Protein AF-A0A4P9WT99-F1 (afdb_monomer)

Nearest PDB structures (foldseek):
  6zee-assembly1_W  TM=6.075E-01  e=4.298E-03  Homo sapiens

InterPro domains:
  IPR004018 RPEL repeat [PS51073] (94-119)
  IPR004018 RPEL repeat [SM00707] (50-75)
  IPR004018 RPEL repeat [SM00707] (94-119)

Solvent-accessible surface area (backbone atoms only — not comparable to full-atom values): 12008 Å² total; per-residue (Å²): 103,80,64,57,47,60,78,62,71,74,78,79,88,84,86,83,88,86,86,83,89,84,86,88,84,92,77,93,73,92,73,77,81,75,75,81,80,71,80,69,70,78,75,54,69,66,59,54,51,52,53,48,55,57,50,63,75,69,56,78,55,73,65,58,38,37,74,71,61,75,40,74,97,56,98,55,58,78,88,50,40,62,59,52,50,52,51,54,49,52,52,51,51,55,52,49,50,55,52,60,74,66,54,79,53,71,69,58,32,41,77,68,65,75,46,84,80,73,96,69,80,88,80,73,90,66,74,50,64,91,78,45,70,86,65,80,61,86,83,76,45,77,90,76,64,44,75,66,55,52,50,52,53,40,53,51,52,42,50,40,64,72,76,68,56,92,62,60,77,90,55,51,86,74,67,84,73,122

Structure (mmCIF, N/CA/C/O backbone):
data_AF-A0A4P9WT99-F1
#
_entry.id   AF-A0A4P9WT99-F1
#
loop_
_atom_site.group_PDB
_atom_site.id
_atom_site.type_symbol
_atom_site.label_atom_id
_atom_site.label_alt_id
_atom_site.label_comp_id
_atom_site.label_asym_id
_atom_site.label_entity_id
_atom_site.label_seq_id
_atom_site.pdbx_PDB_ins_code
_atom_site.Cartn_x
_atom_site.Cartn_y
_atom_site.Cartn_z
_atom_site.occupancy
_atom_site.B_iso_or_equiv
_atom_sit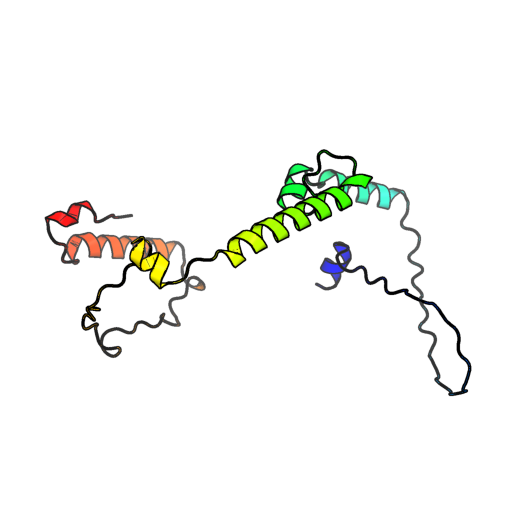e.auth_seq_id
_atom_site.auth_comp_id
_atom_site.auth_asym_id
_atom_site.auth_atom_id
_atom_site.pdbx_PDB_model_num
ATOM 1 N N . SER A 1 1 ? 14.518 -21.824 -12.542 1.00 57.22 1 SER A N 1
ATOM 2 C CA . SER A 1 1 ? 15.813 -22.541 -12.486 1.00 57.22 1 SER A CA 1
ATOM 3 C C . SER A 1 1 ? 16.955 -21.556 -12.248 1.00 57.22 1 SER A C 1
ATOM 5 O O . SER A 1 1 ? 16.832 -20.405 -12.648 1.00 57.22 1 SER A O 1
ATOM 7 N N . ARG A 1 2 ? 18.081 -21.971 -11.639 1.00 44.47 2 ARG A N 1
ATOM 8 C CA . ARG A 1 2 ? 19.324 -21.160 -11.553 1.00 44.47 2 ARG A CA 1
ATOM 9 C C . ARG A 1 2 ? 19.784 -20.674 -12.940 1.00 44.47 2 ARG A C 1
ATOM 11 O O . ARG A 1 2 ? 20.389 -19.613 -13.052 1.00 44.47 2 ARG A O 1
ATOM 18 N N . VAL A 1 3 ? 19.422 -21.428 -13.981 1.00 56.28 3 VAL A N 1
ATOM 19 C CA . VAL A 1 3 ? 19.588 -21.091 -15.401 1.00 56.28 3 VAL A CA 1
ATOM 20 C C . VAL A 1 3 ? 18.765 -19.852 -15.789 1.00 56.28 3 VAL A C 1
ATOM 22 O O . VAL A 1 3 ? 19.314 -18.925 -16.375 1.00 56.28 3 VAL A O 1
ATOM 25 N N . ASP A 1 4 ? 17.497 -19.760 -15.376 1.00 56.78 4 ASP A N 1
ATOM 26 C CA . ASP A 1 4 ? 16.613 -18.627 -15.711 1.00 56.78 4 ASP A CA 1
ATOM 27 C C . ASP A 1 4 ? 17.065 -17.312 -15.070 1.00 56.78 4 ASP A C 1
ATOM 29 O O . ASP A 1 4 ? 16.931 -16.248 -15.664 1.00 56.78 4 ASP A O 1
ATOM 33 N N . LEU A 1 5 ? 17.626 -17.372 -13.860 1.00 61.25 5 LEU A N 1
ATOM 34 C CA . LEU A 1 5 ? 18.145 -16.190 -13.164 1.00 61.25 5 LEU A CA 1
ATOM 35 C C . LEU A 1 5 ? 19.423 -15.648 -13.823 1.00 61.25 5 LEU A C 1
ATOM 37 O O . LEU A 1 5 ? 19.617 -14.433 -13.878 1.00 61.25 5 LEU A O 1
ATOM 41 N N . LYS A 1 6 ? 20.257 -16.537 -14.381 1.00 58.62 6 LYS A N 1
ATOM 42 C CA . LYS A 1 6 ? 21.460 -16.176 -15.148 1.00 58.62 6 LYS A CA 1
ATOM 43 C C . LYS A 1 6 ? 21.113 -15.580 -16.514 1.00 58.62 6 LYS A C 1
ATOM 45 O O . LYS A 1 6 ? 21.701 -14.578 -16.897 1.00 58.62 6 LYS A O 1
ATOM 50 N N . MET A 1 7 ? 20.089 -16.115 -17.183 1.00 52.12 7 MET A N 1
ATOM 51 C CA . MET A 1 7 ? 19.568 -15.592 -18.459 1.00 52.12 7 MET A CA 1
ATOM 52 C C . MET A 1 7 ? 18.928 -14.200 -18.340 1.00 52.12 7 MET A C 1
ATOM 54 O O . MET A 1 7 ? 18.722 -13.526 -19.346 1.00 52.12 7 MET A O 1
ATOM 58 N N . ARG A 1 8 ? 18.605 -13.761 -17.118 1.00 65.56 8 ARG A N 1
ATOM 59 C CA . ARG A 1 8 ? 17.994 -12.454 -16.842 1.00 65.56 8 ARG A CA 1
ATOM 60 C C . ARG A 1 8 ? 18.975 -11.414 -16.287 1.00 65.56 8 ARG A C 1
ATOM 62 O O . ARG A 1 8 ? 18.529 -10.323 -15.954 1.00 65.56 8 ARG A O 1
ATOM 69 N N . ASN A 1 9 ? 20.278 -11.717 -16.190 1.00 55.72 9 ASN A N 1
ATOM 70 C CA . ASN A 1 9 ? 21.307 -10.810 -15.650 1.00 55.72 9 ASN A CA 1
ATOM 71 C C . ASN A 1 9 ? 20.975 -10.230 -14.252 1.00 55.72 9 ASN A C 1
ATOM 73 O O . ASN A 1 9 ? 21.339 -9.101 -13.942 1.00 55.72 9 ASN A O 1
ATOM 77 N N . ILE A 1 10 ? 20.278 -10.986 -13.394 1.00 58.97 10 ILE A N 1
ATOM 78 C CA . ILE A 1 10 ? 19.814 -10.507 -12.071 1.00 58.97 10 ILE A CA 1
ATOM 79 C C . ILE A 1 10 ? 20.891 -10.685 -10.978 1.00 58.97 10 ILE A C 1
ATOM 81 O O . ILE A 1 10 ? 20.745 -10.172 -9.874 1.00 58.97 10 ILE A O 1
ATOM 85 N N . LEU A 1 11 ? 22.002 -11.372 -11.268 1.00 41.41 11 LEU A N 1
ATOM 86 C CA . LEU A 1 11 ? 23.083 -11.593 -10.305 1.00 41.41 11 LEU A CA 1
ATOM 87 C C . LEU A 1 11 ? 24.399 -10.991 -10.815 1.00 41.41 11 LEU A C 1
ATOM 89 O O . LEU A 1 11 ? 25.104 -11.612 -11.611 1.00 41.41 11 LEU A O 1
ATOM 93 N N . ARG A 1 12 ? 24.720 -9.787 -10.338 1.00 48.75 12 ARG A N 1
ATOM 94 C CA . ARG A 1 12 ? 26.040 -9.162 -10.455 1.00 48.75 12 ARG A CA 1
ATOM 95 C C . ARG A 1 12 ? 26.573 -8.973 -9.038 1.00 48.75 12 ARG A C 1
ATOM 97 O O . ARG A 1 12 ? 26.093 -8.105 -8.321 1.00 48.75 12 ARG A O 1
ATOM 104 N N . VAL A 1 13 ? 27.486 -9.845 -8.625 1.00 43.34 13 VAL A N 1
ATOM 105 C CA . VAL A 1 13 ? 28.236 -9.693 -7.373 1.00 43.34 13 VAL A CA 1
ATOM 106 C C . VAL A 1 13 ? 29.623 -9.221 -7.788 1.00 43.34 13 VAL A C 1
ATOM 108 O O . VAL A 1 13 ? 30.458 -10.039 -8.158 1.00 43.34 13 VAL A O 1
AT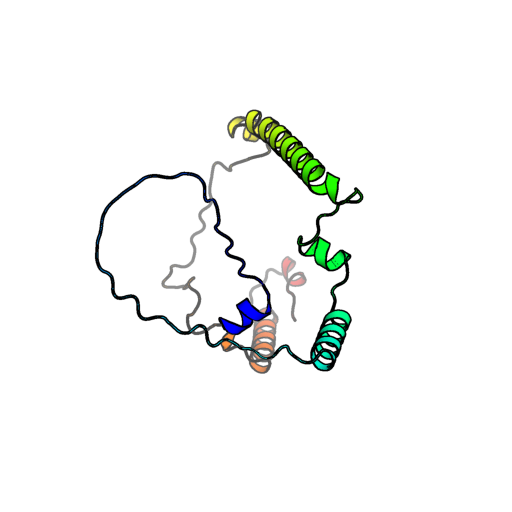OM 111 N N . ASP A 1 14 ? 29.815 -7.905 -7.809 1.00 39.50 14 ASP A N 1
ATOM 112 C CA . ASP A 1 14 ? 31.140 -7.290 -7.844 1.00 39.50 14 ASP A CA 1
ATOM 113 C C . ASP A 1 14 ? 31.450 -6.880 -6.393 1.00 39.50 14 ASP A C 1
ATOM 115 O O . ASP A 1 14 ? 30.889 -5.905 -5.901 1.00 39.50 14 ASP A O 1
ATOM 119 N N . GLU A 1 15 ? 32.298 -7.636 -5.692 1.00 40.44 15 GLU A N 1
ATOM 120 C CA . GLU A 1 15 ? 32.981 -7.159 -4.484 1.00 40.44 15 GLU A CA 1
ATOM 121 C C . GLU A 1 15 ? 34.473 -7.054 -4.794 1.00 40.44 15 GLU A C 1
ATOM 123 O O . GLU A 1 15 ? 35.213 -8.037 -4.779 1.00 40.44 15 GLU A O 1
ATOM 128 N N . THR A 1 16 ? 34.912 -5.836 -5.097 1.00 36.56 16 THR A N 1
ATOM 129 C CA . THR A 1 16 ? 36.319 -5.448 -5.036 1.00 36.56 16 THR A CA 1
ATOM 130 C C . THR A 1 16 ? 36.412 -4.074 -4.389 1.00 36.56 16 THR A C 1
ATOM 132 O O . THR A 1 16 ? 36.378 -3.068 -5.090 1.00 36.56 16 THR A O 1
ATOM 135 N N . ASP A 1 17 ? 36.581 -4.047 -3.070 1.00 32.34 17 ASP A N 1
ATOM 136 C CA . ASP A 1 17 ? 37.382 -3.016 -2.413 1.00 32.34 17 ASP A CA 1
ATOM 137 C C . ASP A 1 17 ? 38.684 -3.685 -1.969 1.00 32.34 17 ASP A C 1
ATOM 139 O O . ASP A 1 17 ? 38.700 -4.580 -1.123 1.00 32.34 17 ASP A O 1
ATOM 143 N N . ARG A 1 18 ? 39.796 -3.289 -2.595 1.00 37.12 18 ARG A N 1
ATOM 144 C CA . ARG A 1 18 ? 41.143 -3.705 -2.203 1.00 37.12 18 ARG A CA 1
ATOM 145 C C . ARG A 1 18 ? 41.985 -2.454 -1.995 1.00 37.12 18 ARG A C 1
ATOM 147 O O . ARG A 1 18 ? 42.416 -1.826 -2.957 1.00 37.12 18 ARG A O 1
ATOM 154 N N . SER A 1 19 ? 42.282 -2.144 -0.738 1.00 33.50 19 SER A N 1
ATOM 155 C CA . SER A 1 19 ? 43.421 -1.304 -0.372 1.00 33.50 19 SER A CA 1
ATOM 156 C C . SER A 1 19 ? 44.091 -1.833 0.896 1.00 33.50 19 SER A C 1
ATOM 158 O O . SER A 1 19 ? 43.436 -1.929 1.929 1.00 33.50 19 SER A O 1
ATOM 160 N N . GLY A 1 20 ? 45.402 -2.096 0.815 1.00 33.19 20 GLY A N 1
ATOM 161 C CA . GLY A 1 20 ? 46.316 -1.953 1.958 1.00 33.19 20 GLY A CA 1
ATOM 162 C C . GLY A 1 20 ? 46.950 -3.219 2.551 1.00 33.19 20 GLY A C 1
ATOM 163 O O . GLY A 1 20 ? 46.440 -3.767 3.513 1.00 33.19 20 GLY A O 1
ATOM 164 N N . SER A 1 21 ? 48.095 -3.612 1.980 1.00 35.56 21 SER A N 1
ATOM 165 C CA . SER A 1 21 ? 49.327 -4.175 2.588 1.00 35.56 21 SER A CA 1
ATOM 166 C C . SER A 1 21 ? 49.354 -4.710 4.038 1.00 35.56 21 SER A C 1
ATOM 168 O O . SER A 1 21 ? 49.047 -3.975 4.973 1.00 35.56 21 SER A O 1
ATOM 170 N N . GLY A 1 22 ? 49.985 -5.881 4.236 1.00 32.81 22 GLY A N 1
ATOM 171 C CA . GLY A 1 22 ? 50.558 -6.262 5.539 1.00 32.81 22 GLY A CA 1
ATOM 172 C C . GLY A 1 22 ? 50.962 -7.736 5.690 1.00 32.81 22 GLY A C 1
ATOM 173 O O . GLY A 1 22 ? 50.179 -8.530 6.179 1.00 32.81 22 GLY A O 1
ATOM 174 N N . THR A 1 23 ? 52.180 -8.066 5.249 1.00 36.16 23 THR A N 1
ATOM 175 C CA . THR A 1 23 ? 53.113 -9.115 5.734 1.00 36.16 23 THR A CA 1
ATOM 176 C C . THR A 1 23 ? 52.601 -10.383 6.456 1.00 36.16 23 THR A C 1
ATOM 178 O O . THR A 1 23 ? 52.127 -10.308 7.585 1.00 36.16 23 THR A O 1
ATOM 181 N N . GLY A 1 24 ? 52.997 -11.548 5.923 1.00 37.28 24 GLY A N 1
ATOM 182 C CA . GLY A 1 24 ? 53.563 -12.640 6.729 1.00 37.28 24 GLY A CA 1
ATOM 183 C C . GLY A 1 24 ? 52.783 -13.959 6.803 1.00 37.28 24 GLY A C 1
ATOM 184 O O . GLY A 1 24 ? 51.584 -13.973 7.044 1.00 37.28 24 GLY A O 1
ATOM 185 N N . SER A 1 25 ? 53.562 -15.046 6.741 1.00 33.94 25 SER A N 1
ATOM 186 C CA . SER A 1 25 ? 53.299 -16.407 7.238 1.00 33.94 25 SER A CA 1
ATOM 187 C C . SER A 1 25 ? 52.955 -17.475 6.191 1.00 33.94 25 SER A C 1
ATOM 189 O O . SER A 1 25 ? 51.959 -17.413 5.478 1.00 33.94 25 SER A O 1
ATOM 191 N N . GLU A 1 26 ? 53.869 -18.443 6.128 1.00 44.03 26 GLU A N 1
ATOM 192 C CA . GLU A 1 26 ? 53.868 -19.669 5.341 1.00 44.03 26 GLU A CA 1
ATOM 193 C C . GLU A 1 26 ? 52.839 -20.661 5.903 1.00 44.03 26 GLU A C 1
ATOM 195 O O . GLU A 1 26 ? 52.793 -20.905 7.108 1.00 44.03 26 GLU A O 1
ATOM 200 N N . GLY A 1 27 ? 52.042 -21.257 5.022 1.00 36.38 27 GLY A N 1
ATOM 201 C CA . GLY A 1 27 ? 51.139 -22.360 5.330 1.00 36.38 27 GLY A CA 1
ATOM 202 C C . GLY A 1 27 ? 50.749 -23.030 4.022 1.00 36.38 27 GLY A C 1
ATOM 203 O O . GLY A 1 27 ? 50.332 -22.351 3.083 1.00 36.38 27 GLY A O 1
ATOM 204 N N . ASP A 1 28 ? 50.983 -24.334 3.934 1.00 44.22 28 ASP A N 1
ATOM 205 C CA . ASP A 1 28 ? 50.644 -25.138 2.775 1.00 44.22 28 ASP A CA 1
ATOM 206 C C . ASP A 1 28 ? 49.120 -25.217 2.604 1.00 44.22 28 ASP A C 1
ATOM 208 O O . ASP A 1 28 ? 48.385 -25.402 3.569 1.00 44.22 28 ASP A O 1
ATOM 212 N N . ASP A 1 29 ? 48.640 -25.056 1.373 1.00 32.22 29 ASP A N 1
ATOM 213 C CA . ASP A 1 29 ? 47.314 -25.526 0.987 1.00 32.22 29 ASP A CA 1
ATOM 214 C C . ASP A 1 29 ? 47.379 -25.941 -0.482 1.00 32.22 29 ASP A C 1
ATOM 216 O O . ASP A 1 29 ? 47.590 -25.134 -1.393 1.00 32.22 29 ASP A O 1
ATOM 220 N N . SER A 1 30 ? 47.287 -27.250 -0.699 1.00 48.19 30 SER A N 1
ATOM 221 C CA . SER A 1 30 ? 47.248 -27.863 -2.021 1.00 48.19 30 SER A CA 1
ATOM 222 C C . SER A 1 30 ? 45.932 -27.508 -2.715 1.00 48.19 30 SER A C 1
ATOM 224 O O . SER A 1 30 ? 44.976 -28.281 -2.697 1.00 48.19 30 SER A O 1
ATOM 226 N N . LEU A 1 31 ? 45.883 -26.345 -3.366 1.00 35.72 31 LEU A N 1
ATOM 227 C CA . LEU A 1 31 ? 44.785 -25.975 -4.250 1.00 35.72 31 LEU A CA 1
ATOM 228 C C . LEU A 1 31 ? 45.002 -26.605 -5.624 1.00 35.72 31 LEU A C 1
ATOM 230 O O . LEU A 1 31 ? 45.776 -26.131 -6.454 1.00 35.72 31 LEU A O 1
ATOM 234 N N . SER A 1 32 ? 44.276 -27.696 -5.856 1.00 42.06 32 SER A N 1
ATOM 235 C CA . SER A 1 32 ? 44.013 -28.230 -7.184 1.00 42.06 32 SER A CA 1
ATOM 236 C C . SER A 1 32 ? 43.504 -27.107 -8.093 1.00 42.06 32 SER A C 1
ATOM 238 O O . SER A 1 32 ? 42.382 -26.626 -7.919 1.00 42.06 32 SER A O 1
ATOM 240 N N . GLU A 1 33 ? 44.339 -26.708 -9.051 1.00 37.09 33 GLU A N 1
ATOM 241 C CA . GLU A 1 33 ? 43.996 -25.913 -10.229 1.00 37.09 33 GLU A CA 1
ATOM 242 C C . GLU A 1 33 ? 42.725 -26.484 -10.878 1.00 37.09 33 GLU A C 1
ATOM 244 O O . GLU A 1 33 ? 42.757 -27.440 -11.656 1.00 37.09 33 GLU A O 1
ATOM 249 N N . LEU A 1 34 ? 41.569 -25.910 -10.537 1.00 34.34 34 LEU A N 1
ATOM 250 C CA . LEU A 1 34 ? 40.338 -26.125 -11.279 1.00 34.34 34 LEU A CA 1
ATOM 251 C C . LEU A 1 34 ? 40.481 -25.345 -12.576 1.00 34.34 34 LEU A C 1
ATOM 253 O O . LEU A 1 34 ? 40.127 -24.170 -12.666 1.00 34.34 34 LEU A O 1
ATOM 257 N N . SER A 1 35 ? 41.038 -26.041 -13.562 1.00 38.22 35 SER A N 1
ATOM 258 C CA . SER A 1 35 ? 41.101 -25.658 -14.961 1.00 38.22 35 SER A CA 1
ATOM 259 C C . SER A 1 35 ? 39.812 -24.947 -15.372 1.00 38.22 35 SER A C 1
ATOM 261 O O . SER A 1 35 ? 38.769 -25.577 -15.584 1.00 38.22 35 SER A O 1
ATOM 263 N N . VAL A 1 36 ? 39.874 -23.623 -15.511 1.00 40.81 36 VAL A N 1
ATOM 264 C CA . VAL A 1 36 ? 38.807 -22.839 -16.133 1.00 40.81 36 VAL A CA 1
ATOM 265 C C . VAL A 1 36 ? 38.918 -23.052 -17.640 1.00 40.81 36 VAL A C 1
ATOM 267 O O . VAL A 1 36 ? 39.254 -22.159 -18.412 1.00 40.81 36 VAL A O 1
ATOM 270 N N . SER A 1 37 ? 38.633 -24.275 -18.079 1.00 39.16 37 SER A N 1
ATOM 271 C CA . SER A 1 37 ? 38.426 -24.618 -19.482 1.00 39.16 37 SER A CA 1
ATOM 272 C C . SER A 1 37 ? 37.036 -24.147 -19.900 1.00 39.16 37 SER A C 1
ATOM 274 O O . SER A 1 37 ? 36.168 -24.927 -20.272 1.00 39.16 37 SER A O 1
ATOM 276 N N . ALA A 1 38 ? 36.818 -22.838 -19.828 1.00 45.94 38 ALA A N 1
ATOM 277 C CA . ALA A 1 38 ? 35.709 -22.169 -20.484 1.00 45.94 38 ALA A CA 1
ATOM 278 C C . ALA A 1 38 ? 36.256 -21.374 -21.672 1.00 45.94 38 ALA A C 1
ATOM 280 O O . ALA A 1 38 ? 35.986 -20.186 -21.832 1.00 45.94 38 ALA A O 1
ATOM 281 N N . ALA A 1 39 ? 36.993 -22.062 -22.548 1.00 44.12 39 ALA A N 1
ATOM 282 C CA . ALA A 1 39 ? 37.081 -21.676 -23.947 1.00 44.12 39 ALA A CA 1
ATOM 283 C C . ALA A 1 39 ? 35.690 -21.876 -24.576 1.00 44.12 39 ALA A C 1
ATOM 285 O O . ALA A 1 39 ? 35.455 -22.801 -25.348 1.00 44.12 39 ALA A O 1
ATOM 286 N N . THR A 1 40 ? 34.727 -21.029 -24.204 1.00 56.59 40 THR A N 1
ATOM 287 C CA . THR A 1 40 ? 33.549 -20.839 -25.045 1.00 56.59 40 THR A CA 1
ATOM 288 C C . THR A 1 40 ? 34.080 -20.122 -26.270 1.00 56.59 40 THR A C 1
ATOM 290 O O . THR A 1 40 ? 34.444 -18.948 -26.185 1.00 56.59 40 THR A O 1
ATOM 293 N N . ALA A 1 41 ? 34.215 -20.858 -27.375 1.00 60.25 41 ALA A N 1
ATOM 294 C CA . ALA A 1 41 ? 34.562 -20.281 -28.662 1.00 60.25 41 ALA A CA 1
ATOM 295 C C . ALA A 1 41 ? 33.726 -19.005 -28.870 1.00 60.25 41 ALA A C 1
ATOM 297 O O . ALA A 1 41 ? 32.533 -19.011 -28.539 1.00 60.25 41 ALA A O 1
ATOM 298 N N . PRO A 1 42 ? 34.323 -17.898 -29.342 1.00 69.44 42 PRO A N 1
ATOM 299 C CA . PRO A 1 42 ? 33.580 -16.673 -29.573 1.00 69.44 42 PRO A CA 1
ATOM 300 C C . PRO A 1 42 ? 32.413 -17.001 -30.501 1.00 69.44 42 PRO A C 1
ATOM 302 O O . PRO A 1 42 ? 32.621 -17.390 -31.648 1.00 69.44 42 PRO A O 1
ATOM 305 N N . VAL A 1 43 ? 31.194 -16.902 -29.963 1.00 70.06 43 VAL A N 1
ATOM 306 C CA . VAL A 1 43 ? 29.954 -17.151 -30.704 1.00 70.06 43 VAL A CA 1
ATOM 307 C C . VAL A 1 43 ? 30.041 -16.346 -32.000 1.00 70.06 43 VAL A C 1
ATOM 309 O O . VAL A 1 43 ? 30.345 -15.145 -31.919 1.00 70.06 43 VAL A O 1
ATOM 312 N N . PRO A 1 44 ? 29.863 -16.973 -33.175 1.00 86.31 44 PRO A N 1
ATOM 313 C CA . PRO A 1 44 ? 30.093 -16.290 -34.433 1.00 86.31 44 PRO A CA 1
ATOM 314 C C . PRO A 1 44 ? 29.198 -15.055 -34.508 1.00 86.31 44 PRO A C 1
ATOM 316 O O . PRO A 1 44 ? 28.082 -15.010 -33.982 1.00 86.31 44 PRO A O 1
ATOM 319 N N . ILE A 1 45 ? 29.734 -14.002 -35.125 1.00 87.44 45 ILE A N 1
ATOM 320 C CA . ILE A 1 45 ? 29.107 -12.675 -35.147 1.00 87.44 45 ILE A CA 1
ATOM 321 C C . ILE A 1 45 ? 27.670 -12.758 -35.692 1.00 87.44 45 ILE A C 1
ATOM 323 O O . ILE A 1 45 ? 26.804 -12.022 -35.224 1.00 87.44 45 ILE A O 1
ATOM 327 N N . THR A 1 46 ? 27.405 -13.686 -36.612 1.00 87.31 46 THR A N 1
ATOM 328 C CA . THR A 1 46 ? 26.084 -13.993 -37.180 1.00 87.31 46 THR A CA 1
ATOM 329 C C . THR A 1 46 ? 25.059 -14.382 -36.118 1.00 87.31 46 THR A C 1
ATOM 331 O O . THR A 1 46 ? 23.993 -13.777 -36.032 1.00 87.31 46 THR A O 1
ATOM 334 N N . ASP A 1 47 ? 25.405 -15.309 -35.234 1.00 87.31 47 ASP A N 1
ATOM 335 C CA . ASP A 1 47 ? 24.489 -15.839 -34.223 1.00 87.31 47 ASP A CA 1
ATOM 336 C C . ASP A 1 47 ? 24.206 -14.772 -33.160 1.00 87.31 47 ASP A C 1
ATOM 338 O O . ASP A 1 47 ? 23.079 -14.606 -32.684 1.00 87.31 47 ASP A O 1
ATOM 342 N N . ARG A 1 48 ? 25.222 -13.959 -32.839 1.00 89.25 48 ARG A N 1
ATOM 343 C CA . ARG A 1 48 ? 25.063 -12.791 -31.965 1.00 89.25 48 ARG A CA 1
ATOM 344 C C . ARG A 1 48 ? 24.150 -11.733 -32.600 1.00 89.25 48 ARG A C 1
ATOM 346 O O . ARG A 1 48 ? 23.357 -11.116 -31.886 1.00 89.25 48 ARG A O 1
ATOM 353 N N . GLN A 1 49 ? 24.224 -11.531 -33.918 1.00 92.50 49 GLN A N 1
ATOM 354 C CA . GLN A 1 49 ? 23.321 -10.630 -34.644 1.00 92.50 49 GLN A CA 1
ATOM 355 C C . GLN A 1 49 ? 21.874 -11.135 -34.617 1.00 92.50 49 GLN A C 1
ATOM 357 O O . GLN A 1 49 ? 20.957 -10.341 -34.398 1.00 92.50 49 GLN A O 1
ATOM 362 N N . GLU A 1 50 ? 21.647 -12.433 -34.813 1.00 91.62 50 GLU A N 1
ATOM 363 C CA . GLU A 1 50 ? 20.308 -13.029 -34.757 1.00 91.62 50 GLU A CA 1
ATOM 364 C C . GLU A 1 50 ? 19.698 -12.955 -33.354 1.00 91.62 50 GLU A C 1
ATOM 366 O O . GLU A 1 50 ? 18.552 -12.516 -33.200 1.00 91.62 50 GLU A O 1
ATOM 371 N N . ALA A 1 51 ? 20.480 -13.270 -32.318 1.00 91.69 51 ALA A N 1
ATOM 372 C CA . ALA A 1 51 ? 20.056 -13.140 -30.927 1.00 91.69 51 ALA A CA 1
ATOM 373 C C . ALA A 1 51 ? 19.679 -11.689 -30.574 1.00 91.69 51 ALA A C 1
ATOM 375 O O . ALA A 1 51 ? 18.620 -11.443 -29.987 1.00 91.69 51 ALA A O 1
ATOM 376 N N . LEU A 1 52 ? 20.494 -10.709 -30.987 1.00 92.38 52 LEU A N 1
ATOM 377 C CA . LEU A 1 52 ? 20.213 -9.290 -30.759 1.00 92.38 52 LEU A CA 1
ATOM 378 C C . LEU A 1 52 ? 18.925 -8.844 -31.464 1.00 92.38 52 LEU A C 1
ATOM 380 O O . LEU A 1 52 ? 18.096 -8.172 -30.851 1.00 92.38 52 LEU A O 1
ATOM 384 N N . LYS A 1 53 ? 18.713 -9.257 -32.721 1.00 94.75 53 LYS A N 1
ATOM 385 C CA . LYS A 1 53 ? 17.465 -8.986 -33.457 1.00 94.75 53 LYS A CA 1
ATOM 386 C C . LYS A 1 53 ? 16.246 -9.541 -32.713 1.00 94.75 53 LYS A C 1
ATOM 388 O O . LYS A 1 53 ? 15.214 -8.876 -32.665 1.00 94.75 53 LYS A O 1
ATOM 393 N N . GLY A 1 54 ? 16.356 -10.729 -32.116 1.00 95.62 54 GLY A N 1
ATOM 394 C CA . GLY A 1 54 ? 15.295 -11.326 -31.301 1.00 95.62 54 GLY A CA 1
ATOM 395 C C . GLY A 1 54 ? 14.963 -10.516 -30.043 1.00 95.62 54 GLY A C 1
ATOM 396 O O . GLY A 1 54 ? 13.788 -10.309 -29.740 1.00 95.62 54 GLY A O 1
ATOM 397 N N . ILE A 1 55 ? 15.985 -10.021 -29.338 1.00 94.88 55 ILE A N 1
ATOM 398 C CA . ILE A 1 55 ? 15.824 -9.215 -28.116 1.00 94.88 55 ILE A CA 1
ATOM 399 C C . ILE A 1 55 ? 15.239 -7.837 -28.441 1.00 94.88 55 ILE A C 1
ATOM 401 O O . ILE A 1 55 ? 14.323 -7.386 -27.759 1.00 94.88 55 ILE A O 1
ATOM 405 N N . LEU A 1 56 ? 15.712 -7.190 -29.510 1.00 94.44 56 LEU A N 1
ATOM 406 C CA . LEU A 1 56 ? 15.220 -5.874 -29.926 1.00 94.44 56 LEU A CA 1
ATOM 407 C C . LEU A 1 56 ? 13.741 -5.902 -30.334 1.00 94.44 56 LEU A C 1
ATOM 409 O O . LEU A 1 56 ? 13.025 -4.952 -30.040 1.00 94.44 56 LEU A O 1
ATOM 413 N N . LYS A 1 57 ? 13.261 -6.999 -30.939 1.00 95.06 57 LYS A N 1
ATOM 414 C CA . LYS A 1 57 ? 11.832 -7.186 -31.257 1.00 95.06 57 LYS A CA 1
ATOM 415 C C . LYS A 1 57 ? 10.938 -7.273 -30.019 1.00 95.06 57 LYS A C 1
ATOM 417 O O . LYS A 1 57 ? 9.767 -6.932 -30.101 1.00 95.06 57 LYS A O 1
ATOM 422 N N . LYS A 1 58 ? 11.467 -7.769 -28.897 1.00 94.69 58 LYS A N 1
ATOM 423 C CA . LYS A 1 58 ? 10.741 -7.932 -27.625 1.00 94.69 58 LYS A CA 1
ATOM 424 C C . LYS A 1 58 ? 11.055 -6.812 -26.630 1.00 94.69 58 LYS A C 1
ATOM 426 O O . LYS A 1 58 ? 10.848 -6.988 -25.431 1.00 94.69 58 LYS A O 1
ATOM 431 N N . ARG A 1 59 ? 11.633 -5.702 -27.097 1.00 95.31 59 ARG A N 1
ATOM 432 C CA . ARG A 1 59 ? 12.048 -4.594 -26.241 1.00 95.31 59 ARG A CA 1
ATOM 433 C C . ARG A 1 59 ? 10.805 -3.888 -25.675 1.00 95.31 59 ARG A C 1
ATOM 435 O O . ARG A 1 59 ? 9.996 -3.429 -26.473 1.00 95.31 59 ARG A O 1
ATOM 442 N N . PRO A 1 60 ? 10.670 -3.775 -24.343 1.00 95.75 60 PRO A N 1
ATOM 443 C CA . PRO A 1 60 ? 9.589 -3.017 -23.719 1.00 95.75 60 PRO A CA 1
ATOM 444 C C . PRO A 1 60 ? 9.660 -1.529 -24.055 1.00 95.75 60 PRO A C 1
ATOM 446 O O . PRO A 1 60 ? 10.754 -0.973 -24.232 1.00 95.75 60 PRO A O 1
ATOM 449 N N . GLU A 1 61 ? 8.500 -0.879 -24.061 1.00 95.06 61 GLU A N 1
ATOM 450 C CA . GLU A 1 61 ? 8.409 0.566 -24.238 1.00 95.06 61 GLU A CA 1
ATOM 451 C C . GLU A 1 61 ? 8.954 1.317 -23.018 1.00 95.06 61 GLU A C 1
ATOM 453 O O . GLU A 1 61 ? 8.958 0.831 -21.882 1.00 95.06 61 GLU A O 1
ATOM 458 N N . ARG A 1 62 ? 9.407 2.559 -23.229 1.00 92.38 62 ARG A N 1
ATOM 459 C CA . ARG A 1 62 ? 9.962 3.382 -22.138 1.00 92.38 62 ARG A CA 1
ATOM 460 C C . ARG A 1 62 ? 8.954 3.579 -21.000 1.00 92.38 62 ARG A C 1
ATOM 462 O O . ARG A 1 62 ? 9.356 3.589 -19.838 1.00 92.38 62 ARG A O 1
ATOM 469 N N . GLN A 1 63 ? 7.676 3.761 -21.329 1.00 93.00 63 GLN A N 1
ATOM 470 C CA . GLN A 1 63 ? 6.609 3.963 -20.344 1.00 93.00 63 GLN A CA 1
ATOM 471 C C . GLN A 1 63 ? 6.429 2.738 -19.441 1.00 93.00 63 GLN A C 1
ATOM 473 O O . GLN A 1 63 ? 6.398 2.898 -18.224 1.00 93.00 63 GLN A O 1
ATOM 478 N N . GLU A 1 64 ? 6.444 1.527 -20.000 1.00 95.25 64 GLU A N 1
ATOM 479 C CA . GLU A 1 64 ? 6.349 0.283 -19.223 1.00 95.25 64 GLU A CA 1
ATOM 480 C C . GLU A 1 64 ? 7.510 0.154 -18.229 1.00 95.25 64 GLU A C 1
ATOM 482 O O . GLU A 1 64 ? 7.318 -0.151 -17.054 1.00 95.25 64 GLU A O 1
ATOM 487 N N . LEU A 1 65 ? 8.737 0.460 -18.663 1.00 94.56 65 LEU A N 1
ATOM 488 C CA . LEU A 1 65 ? 9.909 0.433 -17.781 1.00 94.56 65 LEU A CA 1
ATOM 489 C C . LEU A 1 65 ? 9.817 1.461 -16.645 1.00 94.56 65 LEU A C 1
ATOM 491 O O . LEU A 1 65 ? 10.347 1.234 -15.556 1.00 94.56 65 LEU A O 1
ATOM 495 N N . VAL A 1 66 ? 9.163 2.595 -16.896 1.00 93.00 66 VAL A N 1
ATOM 496 C CA . VAL A 1 66 ? 8.887 3.623 -15.889 1.00 93.00 66 VAL A CA 1
ATOM 497 C C . VAL A 1 66 ? 7.823 3.157 -14.893 1.00 93.00 66 VAL A C 1
ATOM 499 O O . VAL A 1 66 ? 7.982 3.364 -13.691 1.00 93.00 66 VAL A O 1
ATOM 502 N N . GLU A 1 67 ? 6.750 2.524 -15.364 1.00 94.69 67 GLU A N 1
ATOM 503 C CA . GLU A 1 67 ? 5.682 1.970 -14.518 1.00 94.69 67 GLU A CA 1
ATOM 504 C C . GLU A 1 67 ? 6.196 0.850 -13.614 1.00 94.69 67 GLU A C 1
ATOM 506 O O . GLU A 1 67 ? 5.906 0.819 -12.417 1.00 94.69 67 GLU A O 1
ATOM 511 N N . LEU A 1 68 ? 7.067 -0.001 -14.155 1.00 96.19 68 LEU A N 1
ATOM 512 C CA . LEU A 1 68 ? 7.783 -1.029 -13.403 1.00 96.19 68 LEU A CA 1
ATOM 513 C C . LEU A 1 68 ? 8.900 -0.459 -12.508 1.00 96.19 68 LEU A C 1
ATOM 515 O O . LEU A 1 68 ? 9.619 -1.222 -11.867 1.00 96.19 68 LEU A O 1
ATOM 519 N N . ASN A 1 69 ? 9.057 0.869 -12.438 1.00 92.25 69 ASN A N 1
ATOM 520 C CA . ASN A 1 69 ? 10.055 1.581 -11.631 1.00 92.25 69 ASN A CA 1
ATOM 521 C C . ASN A 1 69 ? 11.528 1.250 -11.946 1.00 92.25 69 ASN A C 1
ATOM 523 O O . ASN A 1 69 ? 12.421 1.607 -11.162 1.00 92.25 69 ASN A O 1
ATOM 527 N N . ILE A 1 70 ? 11.788 0.626 -13.099 1.00 92.94 70 ILE A N 1
ATOM 528 C CA . ILE A 1 70 ? 13.130 0.334 -13.614 1.00 92.94 70 ILE A CA 1
ATOM 529 C C . ILE A 1 70 ? 13.783 1.639 -14.077 1.00 92.94 70 ILE A C 1
ATOM 531 O O . ILE A 1 70 ? 14.892 1.963 -13.658 1.00 92.94 70 ILE A O 1
ATOM 535 N N . LEU A 1 71 ? 13.071 2.423 -14.892 1.00 90.38 71 LEU A N 1
ATOM 536 C CA . LEU A 1 71 ? 13.473 3.781 -15.254 1.00 90.38 71 LEU A CA 1
ATOM 537 C C . LEU A 1 71 ? 12.797 4.791 -14.327 1.00 90.38 71 LEU A C 1
ATOM 539 O O . LEU A 1 71 ? 11.612 4.682 -14.017 1.00 90.38 71 LEU A O 1
ATOM 543 N N . LYS A 1 72 ? 13.538 5.808 -13.884 1.00 86.38 72 LYS A N 1
ATOM 544 C CA . LYS A 1 72 ? 12.951 6.908 -13.110 1.00 86.38 72 LYS A CA 1
ATOM 545 C C . LYS A 1 72 ? 12.259 7.892 -14.052 1.00 86.38 72 LYS A C 1
ATOM 547 O O . LYS A 1 72 ? 12.726 8.123 -15.167 1.00 86.38 72 LYS A O 1
ATOM 552 N N . ARG A 1 73 ? 11.149 8.486 -13.595 1.00 79.31 73 ARG A N 1
ATOM 553 C CA . ARG A 1 73 ? 10.483 9.615 -14.270 1.00 79.31 73 ARG A CA 1
ATOM 554 C C . ARG A 1 73 ? 11.352 10.865 -14.132 1.00 79.31 73 ARG A C 1
ATOM 556 O O . ARG A 1 73 ? 11.051 11.741 -13.331 1.00 79.31 73 ARG A O 1
ATOM 563 N N . ALA A 1 74 ? 12.461 10.895 -14.856 1.00 74.12 74 ALA A N 1
ATOM 564 C CA . ALA A 1 74 ? 13.287 12.074 -15.019 1.00 74.12 74 ALA A CA 1
ATOM 565 C C . ALA A 1 74 ? 13.066 12.601 -16.440 1.00 74.12 74 ALA A C 1
ATOM 567 O O . ALA A 1 74 ? 13.278 11.884 -17.420 1.00 74.12 74 ALA A O 1
ATOM 568 N N . ASP A 1 75 ? 12.601 13.844 -16.517 1.00 79.12 75 ASP A N 1
ATOM 569 C CA . ASP A 1 75 ? 12.627 14.671 -17.733 1.00 79.12 75 ASP A CA 1
ATOM 570 C C . ASP A 1 75 ? 13.961 15.436 -17.855 1.00 79.12 75 ASP A C 1
ATOM 572 O O . ASP A 1 75 ? 14.165 16.279 -18.718 1.00 79.12 75 ASP A O 1
ATOM 576 N N . VAL A 1 76 ? 14.878 15.158 -16.928 1.00 82.50 76 VAL A N 1
ATOM 577 C CA . VAL A 1 76 ? 16.167 15.825 -16.772 1.00 82.50 76 VAL A CA 1
ATOM 578 C C . VAL A 1 76 ? 17.266 14.910 -17.301 1.00 82.50 76 VAL A C 1
ATOM 580 O O . VAL A 1 76 ? 17.092 13.689 -17.365 1.00 82.50 76 VAL A O 1
ATOM 583 N N . ASP A 1 77 ? 18.402 15.505 -17.653 1.00 86.94 77 ASP A N 1
ATOM 584 C CA . ASP A 1 77 ? 19.595 14.796 -18.106 1.00 86.94 77 ASP A CA 1
ATOM 585 C C . ASP A 1 77 ? 19.949 13.610 -17.176 1.00 86.94 77 ASP A C 1
ATOM 587 O O . ASP A 1 77 ? 19.900 13.756 -15.945 1.00 86.94 77 ASP A O 1
ATOM 591 N N . PRO A 1 78 ? 20.309 12.431 -17.724 1.00 87.44 78 PRO A N 1
ATOM 592 C CA . PRO A 1 78 ? 20.635 11.245 -16.932 1.00 87.44 78 PRO A CA 1
ATOM 593 C C . PRO A 1 78 ? 21.750 11.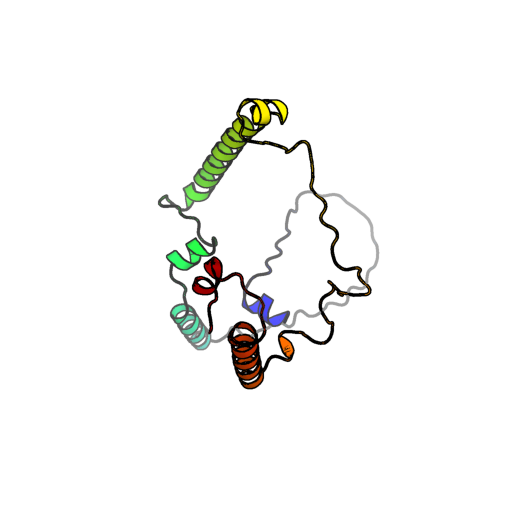475 -15.903 1.00 87.44 78 PRO A C 1
ATOM 595 O O . PRO A 1 78 ? 21.735 10.826 -14.857 1.00 87.44 78 PRO A O 1
ATOM 598 N N . SER A 1 79 ? 22.675 12.408 -16.148 1.00 89.62 79 SER A N 1
ATOM 599 C CA . SER A 1 79 ? 23.725 12.775 -15.188 1.00 89.62 79 SER A CA 1
ATOM 600 C C . SER A 1 79 ? 23.176 13.426 -13.910 1.00 89.62 79 SER A C 1
ATOM 602 O O . SER A 1 79 ? 23.728 13.227 -12.829 1.00 89.62 79 SER A O 1
ATOM 604 N N . LEU A 1 80 ? 22.058 14.153 -14.005 1.00 89.75 80 LEU A N 1
ATOM 605 C CA . LEU A 1 80 ? 21.427 14.863 -12.886 1.00 89.75 80 LEU A CA 1
ATOM 606 C C . LEU A 1 80 ? 20.315 14.058 -12.204 1.00 89.75 80 LEU A C 1
ATOM 608 O O . LEU A 1 80 ? 19.877 14.421 -11.109 1.00 89.75 80 LEU A O 1
ATOM 612 N N . ALA A 1 81 ? 19.859 12.962 -12.815 1.00 89.25 81 ALA A N 1
ATOM 613 C CA . ALA A 1 81 ? 18.743 12.160 -12.316 1.00 89.25 81 ALA A CA 1
ATOM 614 C C . ALA A 1 81 ? 18.966 11.647 -10.880 1.00 89.25 81 ALA A C 1
ATOM 616 O O . ALA A 1 81 ? 18.042 11.671 -10.061 1.00 89.25 81 ALA A O 1
ATOM 617 N N . ALA A 1 82 ? 20.195 11.235 -10.547 1.00 90.12 82 ALA A N 1
ATOM 618 C CA . ALA A 1 82 ? 20.545 10.782 -9.200 1.00 90.12 82 ALA A CA 1
ATOM 619 C C . ALA A 1 82 ? 20.409 11.913 -8.165 1.00 90.12 82 ALA A C 1
ATOM 621 O O . ALA A 1 82 ? 19.773 11.735 -7.124 1.00 90.12 82 ALA A O 1
ATOM 622 N N . THR A 1 83 ? 20.936 13.098 -8.481 1.00 92.44 83 THR A N 1
ATOM 623 C CA . THR A 1 83 ? 20.866 14.286 -7.621 1.00 92.44 83 THR A CA 1
ATOM 624 C C . THR A 1 83 ? 19.423 14.749 -7.427 1.00 92.44 83 THR A C 1
ATOM 626 O O . THR A 1 83 ? 19.002 15.013 -6.301 1.00 92.44 83 THR A O 1
ATOM 629 N N . GLN A 1 84 ? 18.625 14.773 -8.501 1.00 92.12 84 GLN A N 1
ATOM 630 C CA . GLN A 1 84 ? 17.198 15.097 -8.435 1.00 92.12 84 GLN A CA 1
ATOM 631 C C . GLN A 1 84 ? 16.442 14.117 -7.525 1.00 92.12 84 GLN A C 1
ATOM 633 O O . GLN A 1 84 ? 15.617 14.535 -6.709 1.00 92.12 84 GLN A O 1
ATOM 638 N N . GLN A 1 85 ? 16.718 12.814 -7.638 1.00 91.69 85 GLN A N 1
ATOM 639 C CA . GLN A 1 85 ? 16.081 11.800 -6.802 1.00 91.69 85 GLN A CA 1
ATOM 640 C C . GLN A 1 85 ? 16.475 11.953 -5.327 1.00 91.69 85 GLN A C 1
ATOM 642 O O . GLN A 1 85 ? 15.609 11.849 -4.456 1.00 91.69 85 GLN A O 1
ATOM 647 N N . ALA A 1 86 ? 17.753 12.220 -5.044 1.00 94.50 86 ALA A N 1
ATOM 648 C CA . ALA A 1 86 ? 18.238 12.464 -3.690 1.00 94.50 86 ALA A CA 1
ATOM 649 C C . ALA A 1 86 ? 17.558 13.692 -3.066 1.00 94.50 86 ALA A C 1
ATOM 651 O O . ALA A 1 86 ? 17.034 13.602 -1.955 1.00 94.50 86 ALA A O 1
ATOM 652 N N . LEU A 1 87 ? 17.468 14.797 -3.814 1.00 95.44 87 LEU A N 1
ATOM 653 C CA . LEU A 1 87 ? 16.770 16.007 -3.382 1.00 95.44 87 LEU A CA 1
ATOM 654 C C . LEU A 1 87 ? 15.286 15.738 -3.112 1.00 95.44 87 LEU A C 1
ATOM 656 O O . LEU A 1 87 ? 14.780 16.090 -2.048 1.00 95.44 87 LEU A O 1
ATOM 660 N N . ARG A 1 88 ? 14.592 15.064 -4.038 1.00 94.50 88 ARG A N 1
ATOM 661 C CA . ARG A 1 88 ? 13.175 14.709 -3.872 1.00 94.50 88 ARG A CA 1
ATOM 662 C C . ARG A 1 88 ? 12.963 13.855 -2.625 1.00 94.50 88 ARG A C 1
ATOM 664 O O . ARG A 1 88 ? 12.012 14.078 -1.881 1.00 94.50 88 ARG A O 1
ATOM 671 N N . ARG A 1 89 ? 13.844 12.882 -2.382 1.00 96.81 89 ARG A N 1
ATOM 672 C CA . ARG A 1 89 ? 13.790 12.045 -1.181 1.00 96.81 89 ARG A CA 1
ATOM 673 C C . ARG A 1 89 ? 13.989 12.882 0.081 1.00 96.81 89 ARG A C 1
ATOM 675 O O . ARG A 1 89 ? 13.184 12.739 0.989 1.00 96.81 89 ARG A O 1
ATOM 682 N N . ALA A 1 90 ? 14.990 13.760 0.119 1.00 98.25 90 ALA A N 1
ATOM 683 C CA . ALA A 1 90 ? 15.251 14.633 1.264 1.00 98.25 90 ALA A CA 1
ATOM 684 C C . ALA A 1 90 ? 14.069 15.576 1.566 1.00 98.25 90 ALA A C 1
ATOM 686 O O . ALA A 1 90 ? 13.679 15.765 2.714 1.00 98.25 90 ALA A O 1
ATOM 687 N N . GLN A 1 91 ? 13.438 16.132 0.531 1.00 97.94 91 GLN A N 1
ATOM 688 C CA . GLN A 1 91 ? 12.234 16.950 0.693 1.00 97.94 91 GLN A CA 1
ATOM 689 C C . GLN A 1 91 ? 11.075 16.144 1.291 1.00 97.94 91 GLN A C 1
ATOM 691 O O . GLN A 1 91 ? 10.416 16.612 2.217 1.00 97.94 91 GLN A O 1
ATOM 696 N N . LEU A 1 92 ? 10.849 14.921 0.796 1.00 98.25 92 LEU A N 1
ATOM 697 C CA . LEU A 1 92 ? 9.812 14.034 1.326 1.00 98.25 92 LEU A CA 1
ATOM 698 C C . LEU A 1 92 ? 10.090 13.619 2.772 1.00 98.25 92 LEU A C 1
ATOM 700 O O . LEU A 1 92 ? 9.159 13.598 3.571 1.00 98.25 92 LEU A O 1
ATOM 704 N N . THR A 1 93 ? 11.343 13.317 3.125 1.00 98.31 93 THR A N 1
ATOM 705 C CA . THR A 1 93 ? 11.699 12.966 4.506 1.00 98.31 93 THR A CA 1
ATOM 706 C C . THR A 1 93 ? 11.464 14.136 5.447 1.00 98.31 93 THR A C 1
ATOM 708 O O . THR A 1 93 ? 10.841 13.945 6.483 1.00 98.31 93 THR A O 1
ATOM 711 N N . ASN A 1 94 ? 11.868 15.347 5.061 1.00 98.06 94 ASN A N 1
ATOM 712 C CA . ASN A 1 94 ? 11.683 16.537 5.891 1.00 98.06 94 ASN A CA 1
ATOM 713 C C . ASN A 1 94 ? 10.193 16.869 6.074 1.00 98.06 94 ASN A C 1
ATOM 715 O O . ASN A 1 94 ? 9.756 17.188 7.179 1.00 98.06 94 ASN A O 1
ATOM 719 N N . ALA A 1 95 ? 9.398 16.763 5.003 1.00 98.12 95 ALA A N 1
ATOM 720 C CA . ALA A 1 95 ? 7.955 16.982 5.066 1.00 98.12 95 ALA A CA 1
ATOM 721 C C . ALA A 1 95 ? 7.260 15.946 5.963 1.00 98.12 95 ALA A C 1
ATOM 723 O O . ALA A 1 95 ? 6.439 16.310 6.806 1.00 98.12 95 ALA A O 1
ATOM 724 N N . LEU A 1 96 ? 7.616 14.666 5.813 1.00 98.25 96 LEU A N 1
ATOM 725 C CA . LEU A 1 96 ? 7.093 13.588 6.648 1.00 98.25 96 LEU A CA 1
ATOM 726 C C . LEU A 1 96 ? 7.480 13.783 8.116 1.00 98.25 96 LEU A C 1
ATOM 728 O O . LEU A 1 96 ? 6.634 13.640 8.991 1.00 98.25 96 LEU A O 1
ATOM 732 N N . GLU A 1 97 ? 8.729 14.148 8.396 1.00 98.12 97 GLU A N 1
ATOM 733 C CA . GLU A 1 97 ? 9.197 14.412 9.756 1.00 98.12 97 GLU A CA 1
ATOM 734 C C . GLU A 1 97 ? 8.402 15.550 10.412 1.00 98.12 97 GLU A C 1
ATOM 736 O O . GLU A 1 97 ? 8.008 15.437 11.570 1.00 98.12 97 GLU A O 1
ATOM 741 N N . GLY A 1 98 ? 8.088 16.613 9.664 1.00 97.38 98 GLY A N 1
ATOM 742 C CA . GLY A 1 98 ? 7.205 17.683 10.136 1.00 97.38 98 GLY A CA 1
ATOM 743 C C . GLY A 1 98 ? 5.791 17.197 10.477 1.00 97.38 98 GLY A C 1
ATOM 744 O O . GLY A 1 98 ? 5.247 17.572 11.514 1.00 97.38 98 GLY A O 1
ATOM 745 N N . GLN A 1 99 ? 5.205 16.329 9.645 1.00 97.44 99 GLN A N 1
ATOM 746 C CA . GLN A 1 99 ? 3.884 15.742 9.911 1.00 97.44 99 GLN A CA 1
ATOM 747 C C . GLN A 1 99 ? 3.895 14.795 11.115 1.00 97.44 99 GLN A C 1
ATOM 749 O O . GLN A 1 99 ? 2.946 14.784 11.893 1.00 97.44 99 GLN A O 1
ATOM 754 N N . LEU A 1 100 ? 4.966 14.019 11.287 1.00 97.19 100 LEU A N 1
ATOM 755 C CA . LEU A 1 100 ? 5.113 13.099 12.412 1.00 97.19 100 LEU A CA 1
ATOM 756 C C . LEU A 1 100 ? 5.335 13.833 13.738 1.00 97.19 100 LEU A C 1
ATOM 758 O O . LEU A 1 100 ? 4.807 13.395 14.755 1.00 97.19 100 LEU A O 1
ATOM 762 N N . LYS A 1 101 ? 6.070 14.954 13.730 1.00 97.06 101 LYS A N 1
ATOM 763 C CA . LYS A 1 101 ? 6.248 15.815 14.913 1.00 97.06 101 LYS A CA 1
ATOM 764 C C . LYS A 1 101 ? 4.923 16.380 15.422 1.00 97.06 101 LYS A C 1
ATOM 766 O O . LYS A 1 101 ? 4.720 16.438 16.626 1.00 97.06 101 LYS A O 1
ATOM 771 N N . ASN A 1 102 ? 4.027 16.748 14.508 1.00 95.38 102 ASN A N 1
ATOM 772 C CA . ASN A 1 102 ? 2.705 17.297 14.820 1.00 95.38 102 ASN A CA 1
ATOM 773 C C . ASN A 1 102 ? 1.599 16.234 14.738 1.00 95.38 102 ASN A C 1
ATOM 775 O O . ASN A 1 102 ? 0.468 16.540 14.356 1.00 95.38 102 ASN A O 1
ATOM 779 N N . ARG A 1 103 ? 1.924 14.966 15.010 1.00 96.94 103 ARG A N 1
ATOM 780 C CA . ARG A 1 103 ? 0.935 13.891 14.978 1.00 96.94 103 ARG A CA 1
ATOM 781 C C . ARG A 1 103 ? -0.036 14.078 16.157 1.00 96.94 103 ARG A C 1
ATOM 783 O O . ARG A 1 103 ? 0.437 14.035 17.290 1.00 96.94 103 ARG A O 1
ATOM 790 N N . PRO A 1 104 ? -1.348 14.263 15.910 1.00 96.62 104 PRO A N 1
ATOM 791 C CA . PRO A 1 104 ? -2.322 14.482 16.975 1.00 96.62 104 PRO A CA 1
ATOM 792 C C . PRO A 1 104 ? -2.440 13.246 17.863 1.00 96.62 104 PRO A C 1
ATOM 794 O O . PRO A 1 104 ? -2.349 12.110 17.374 1.00 96.62 104 PRO A O 1
ATOM 797 N N . ASP A 1 105 ? -2.651 13.478 19.155 1.00 95.44 105 ASP A N 1
ATOM 798 C CA . ASP A 1 105 ? -2.930 12.409 20.109 1.00 95.44 105 ASP A CA 1
ATOM 799 C C . ASP A 1 105 ? -4.383 11.924 19.989 1.00 95.44 105 ASP A C 1
ATOM 801 O O . ASP A 1 105 ? -5.236 12.571 19.377 1.00 95.44 105 ASP A O 1
ATOM 805 N N . VAL A 1 106 ? -4.676 10.768 20.577 1.00 95.12 106 VAL A N 1
ATOM 806 C CA . VAL A 1 106 ? -6.009 10.154 20.560 1.00 95.12 106 VAL A CA 1
ATOM 807 C C . VAL A 1 106 ? -7.062 11.108 21.130 1.00 95.12 106 VAL A C 1
ATOM 809 O O . VAL A 1 106 ? -8.104 11.285 20.505 1.00 95.12 106 VAL A O 1
AT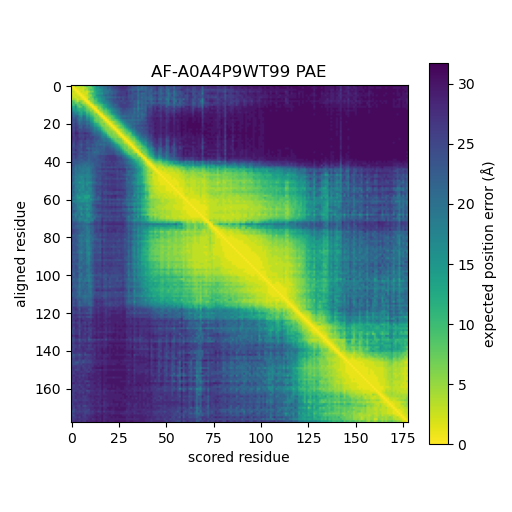OM 812 N N . ALA A 1 107 ? -6.754 11.796 22.234 1.00 93.94 107 ALA A N 1
ATOM 813 C CA . ALA A 1 107 ? -7.655 12.775 22.845 1.00 93.94 107 ALA A CA 1
ATOM 814 C C . ALA A 1 107 ? -8.011 13.927 21.883 1.00 93.94 107 ALA A C 1
ATOM 816 O O . ALA A 1 107 ? -9.173 14.297 21.749 1.00 93.94 107 ALA A O 1
ATOM 817 N N . GLU A 1 108 ? -7.038 14.443 21.123 1.00 95.12 108 GLU A N 1
ATOM 818 C CA . GLU A 1 108 ? -7.301 15.492 20.129 1.00 95.12 108 GLU A CA 1
ATOM 819 C C . GLU A 1 108 ? -8.190 14.990 18.980 1.00 95.12 108 GLU A C 1
ATOM 821 O O . GLU A 1 108 ? -8.968 15.751 18.398 1.00 95.12 108 GLU A O 1
ATOM 826 N N . LEU A 1 109 ? -8.074 13.709 18.616 1.00 96.50 109 LEU A N 1
ATOM 827 C CA . LEU A 1 109 ? -8.925 13.093 17.597 1.00 96.50 109 LEU A CA 1
ATOM 828 C C . LEU A 1 109 ? -10.367 12.907 18.088 1.00 96.50 109 LEU A C 1
ATOM 830 O O . LEU A 1 109 ? -11.291 13.055 17.280 1.00 96.50 109 LEU A O 1
ATOM 834 N N . GLU A 1 110 ? -10.554 12.617 19.376 1.00 93.69 110 GLU A N 1
ATOM 835 C CA . GLU A 1 110 ? -11.861 12.541 20.041 1.00 93.69 110 GLU A CA 1
ATOM 836 C C . GLU A 1 110 ? -12.526 13.921 20.119 1.00 93.69 110 GLU A C 1
ATOM 838 O O . GLU A 1 110 ? -13.661 14.082 19.663 1.00 93.69 110 GLU A O 1
ATOM 843 N N . ASP A 1 111 ? -11.791 14.947 20.563 1.00 94.25 111 ASP A N 1
ATOM 844 C CA . ASP A 1 111 ? -12.270 16.337 20.635 1.00 94.25 111 ASP A CA 1
ATOM 845 C C . ASP A 1 111 ? -12.714 16.861 19.263 1.00 94.25 111 ASP A C 1
ATOM 847 O O . ASP A 1 111 ? -13.740 17.533 19.115 1.00 94.25 111 ASP A O 1
ATOM 851 N N . ARG A 1 112 ? -11.958 16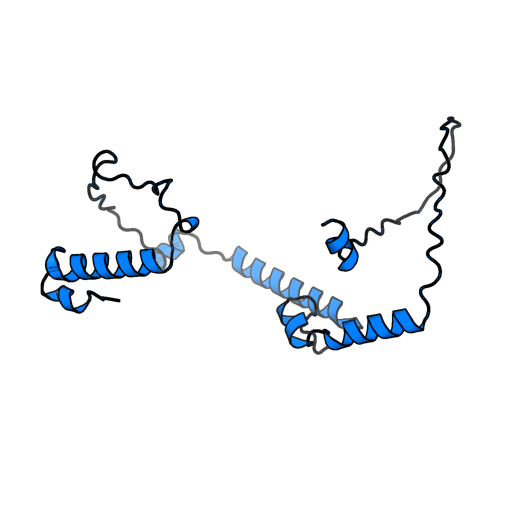.510 18.215 1.00 95.50 112 ARG A N 1
ATOM 852 C CA . ARG A 1 112 ? -12.277 16.860 16.823 1.00 95.50 112 ARG A CA 1
ATOM 853 C C . ARG A 1 112 ? -13.354 15.971 16.206 1.00 95.50 112 ARG A C 1
ATOM 855 O O . ARG A 1 112 ? -13.698 16.179 15.041 1.00 95.50 112 ARG A O 1
ATOM 862 N N . LYS A 1 113 ? -13.886 14.999 16.954 1.00 91.88 113 LYS A N 1
ATOM 863 C CA . LYS A 1 113 ? -14.907 14.035 16.519 1.00 91.88 113 LYS A CA 1
ATOM 864 C C . LYS A 1 113 ? -14.501 13.224 15.284 1.00 91.88 113 LYS A C 1
ATOM 866 O O . LYS A 1 113 ? -15.366 12.781 14.529 1.00 91.88 113 LYS A O 1
ATOM 871 N N . ILE A 1 114 ? -13.196 13.029 15.085 1.00 95.69 114 ILE A N 1
ATOM 872 C CA . ILE A 1 114 ? -12.621 12.203 14.013 1.00 95.69 114 ILE A CA 1
ATOM 873 C C . ILE A 1 114 ? -12.615 10.732 14.437 1.00 95.69 114 ILE A C 1
ATOM 875 O O . ILE A 1 114 ? -12.902 9.855 13.624 1.00 95.69 114 ILE A O 1
ATOM 879 N N . LEU A 1 115 ? -12.300 10.471 15.706 1.00 93.31 115 LEU A N 1
ATOM 880 C CA . LEU A 1 115 ? -12.357 9.152 16.325 1.00 93.31 115 LEU A CA 1
ATOM 881 C C . LEU A 1 115 ? -13.462 9.167 17.384 1.00 93.31 115 LEU A C 1
ATOM 883 O O . LEU A 1 115 ? -13.496 10.066 18.216 1.00 93.31 115 LEU A O 1
ATOM 887 N N . GLN A 1 116 ? -14.392 8.215 17.323 1.00 91.25 116 GLN A N 1
ATOM 888 C CA . GLN A 1 116 ? -15.514 8.114 18.258 1.00 91.25 116 GLN A CA 1
ATOM 889 C C . GLN A 1 116 ? -15.668 6.654 18.669 1.00 91.25 116 GLN A C 1
ATOM 891 O O . GLN A 1 116 ? -15.735 5.771 17.811 1.00 91.25 116 GLN A O 1
ATOM 896 N N . PHE A 1 117 ? -15.711 6.414 19.974 1.00 87.31 117 PHE A N 1
ATOM 897 C CA . PHE A 1 117 ? -15.988 5.103 20.539 1.00 87.31 117 PHE A CA 1
ATOM 898 C C . PHE A 1 117 ? -17.371 5.125 21.171 1.00 87.31 117 PHE A C 1
ATOM 900 O O . PHE A 1 117 ? -17.695 6.045 21.918 1.00 87.31 117 PHE A O 1
ATOM 907 N N . GLU A 1 118 ? -18.172 4.108 20.871 1.00 87.75 118 GLU A N 1
ATOM 908 C CA . GLU A 1 118 ? -19.397 3.877 21.622 1.00 87.75 118 GLU A CA 1
ATOM 909 C C . GLU A 1 118 ? -19.048 3.304 22.993 1.00 87.75 118 GLU A C 1
ATOM 911 O O . GLU A 1 118 ? -18.223 2.395 23.109 1.00 87.75 118 GLU A O 1
ATOM 916 N N . GLU A 1 119 ? -19.691 3.834 24.033 1.00 88.38 119 GLU A N 1
ATOM 917 C CA . GLU A 1 119 ? -19.487 3.401 25.421 1.00 88.38 119 GLU A CA 1
ATOM 918 C C . GLU A 1 119 ? -19.869 1.927 25.611 1.00 88.38 119 GLU A C 1
ATOM 920 O O . GLU A 1 119 ? -19.297 1.213 26.437 1.00 88.38 119 GLU A O 1
ATOM 925 N N . THR A 1 120 ? -20.822 1.451 24.810 1.00 89.00 120 THR A N 1
ATOM 926 C CA . THR A 1 120 ? -21.335 0.089 24.889 1.00 89.00 120 THR A CA 1
ATOM 927 C C . THR A 1 120 ? -21.039 -0.676 23.610 1.00 89.00 120 THR A C 1
ATOM 929 O O . THR A 1 120 ? -21.335 -0.243 22.499 1.00 89.00 120 THR A O 1
ATOM 932 N N . VAL A 1 121 ? -20.449 -1.858 23.778 1.00 87.44 121 VAL A N 1
ATOM 933 C CA . VAL A 1 121 ? -20.297 -2.830 22.698 1.00 87.44 121 VAL A CA 1
ATOM 934 C C . VAL A 1 121 ? -21.403 -3.861 22.856 1.00 87.44 121 VAL A C 1
ATOM 936 O O . VAL A 1 121 ? -21.381 -4.673 23.783 1.00 87.44 121 VAL A O 1
ATOM 939 N N . GLU A 1 122 ? -22.372 -3.850 21.945 1.00 86.25 122 GLU A N 1
ATOM 940 C CA . GLU A 1 122 ? -23.399 -4.887 21.896 1.00 86.25 122 GLU A CA 1
ATOM 941 C C . GLU A 1 122 ? -22.800 -6.194 21.367 1.00 86.25 122 GLU A C 1
ATOM 943 O O . GLU A 1 122 ? -22.612 -6.401 20.166 1.00 86.25 122 GLU A O 1
ATOM 948 N N . VAL A 1 123 ? -22.490 -7.111 22.282 1.00 85.75 123 VAL A N 1
ATOM 949 C CA . VAL A 1 123 ? -22.075 -8.467 21.920 1.00 85.75 123 VAL A CA 1
ATOM 950 C C . VAL A 1 123 ? -23.321 -9.325 21.745 1.00 85.75 123 VAL A C 1
ATOM 952 O O . VAL A 1 123 ? -23.864 -9.875 22.702 1.00 85.75 123 VAL A O 1
ATOM 955 N N . LEU A 1 124 ? -23.778 -9.457 20.502 1.00 82.69 124 LEU A N 1
ATOM 956 C CA . LEU A 1 124 ? -24.884 -10.354 20.183 1.00 82.69 124 LEU A CA 1
ATOM 957 C C . LEU A 1 124 ? -24.442 -11.820 20.347 1.00 82.69 124 LEU A C 1
ATOM 959 O O . LEU A 1 124 ? -23.376 -12.199 19.843 1.00 82.69 124 LEU A O 1
ATOM 963 N N . PRO A 1 125 ? -25.238 -12.675 21.021 1.00 84.69 125 PRO A N 1
ATOM 964 C CA . PRO A 1 125 ? -24.946 -14.097 21.096 1.00 84.69 125 PRO A CA 1
ATOM 965 C C . PRO A 1 125 ? -24.945 -14.678 19.681 1.00 84.69 125 PRO A C 1
ATOM 967 O O . PRO A 1 125 ? -25.925 -14.594 18.944 1.00 84.69 125 PRO A O 1
ATOM 970 N N . THR A 1 126 ? -23.816 -15.263 19.294 1.00 79.06 126 THR A N 1
ATOM 971 C CA . THR A 1 126 ? -23.701 -16.014 18.038 1.00 79.06 126 THR A CA 1
ATOM 972 C C . THR A 1 126 ? -23.843 -17.503 18.318 1.00 79.06 126 THR A C 1
ATOM 974 O O . THR A 1 126 ? -23.560 -17.949 19.434 1.00 79.06 126 THR A O 1
ATOM 977 N N . PHE A 1 127 ? -24.269 -18.267 17.308 1.00 84.62 127 PHE A N 1
ATOM 978 C CA . PHE A 1 127 ? -24.319 -19.728 17.372 1.00 84.62 127 PHE A CA 1
ATOM 979 C C . PHE A 1 127 ? -23.019 -20.287 17.951 1.00 84.62 127 PHE A C 1
ATOM 981 O O . PHE A 1 127 ? -21.918 -19.851 17.585 1.00 84.62 127 PHE A O 1
ATOM 988 N N . ARG A 1 128 ? -23.133 -21.254 18.868 1.00 85.62 128 ARG A N 1
ATOM 989 C CA . ARG A 1 128 ? -21.947 -21.893 19.438 1.00 85.62 128 ARG A CA 1
ATOM 990 C C . ARG A 1 128 ? -21.156 -22.569 18.327 1.00 85.62 128 ARG A C 1
ATOM 992 O O . ARG A 1 128 ? -21.709 -23.000 17.321 1.00 85.62 128 ARG A O 1
ATOM 999 N N . LYS A 1 129 ? -19.854 -22.755 18.540 1.00 82.38 129 LYS A N 1
ATOM 1000 C CA . LYS A 1 129 ? -18.998 -23.496 17.598 1.00 82.38 129 LYS A CA 1
ATOM 1001 C C . LYS A 1 129 ? -19.539 -24.903 17.277 1.00 82.38 129 LYS A C 1
ATOM 1003 O O . LYS A 1 129 ? -19.268 -25.414 16.198 1.00 82.38 129 LYS A O 1
ATOM 1008 N N . SER A 1 130 ? -20.275 -25.515 18.209 1.00 84.38 130 SER A N 1
ATOM 1009 C CA . SER A 1 130 ? -20.965 -26.798 18.022 1.00 84.38 130 SER A CA 1
ATOM 1010 C C . SER A 1 130 ? -22.125 -26.734 17.028 1.00 84.38 130 SER A C 1
ATOM 1012 O O . SER A 1 130 ? -22.429 -27.733 16.395 1.00 84.38 130 SER A O 1
ATOM 1014 N N . GLU A 1 131 ? -22.766 -25.576 16.902 1.00 87.19 131 GLU A N 1
ATOM 1015 C CA . GLU A 1 131 ? -23.926 -25.342 16.038 1.00 87.19 131 GLU A CA 1
ATOM 1016 C C . GLU A 1 131 ? -23.503 -24.749 14.688 1.00 87.19 131 GLU A C 1
ATOM 1018 O O . GLU A 1 131 ? -24.092 -25.056 13.658 1.00 87.19 131 GLU A O 1
ATOM 1023 N N . TYR A 1 132 ? -22.452 -23.923 14.681 1.00 80.50 132 TYR A N 1
ATOM 1024 C CA . TYR A 1 132 ? -21.924 -23.291 13.479 1.00 80.50 132 TYR A CA 1
ATOM 1025 C C . TYR A 1 132 ? -20.393 -23.240 13.509 1.00 80.50 132 TYR A C 1
ATOM 1027 O O . TYR A 1 132 ? -19.769 -22.439 14.218 1.00 80.50 132 TYR A O 1
ATOM 1035 N N . ASN A 1 133 ? -19.758 -24.102 12.712 1.00 82.25 133 ASN A N 1
ATOM 1036 C CA . ASN A 1 133 ? -18.310 -24.097 12.564 1.00 82.25 133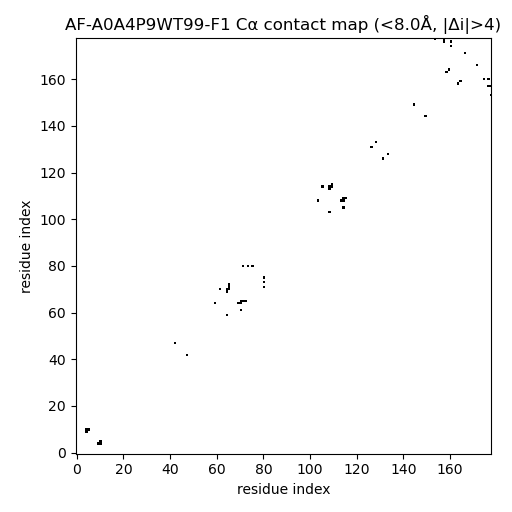 ASN A CA 1
ATOM 1037 C C . ASN A 1 133 ? -17.874 -22.934 11.659 1.00 82.25 133 ASN A C 1
ATOM 1039 O O . ASN A 1 133 ? -18.039 -22.973 10.447 1.00 82.25 133 ASN A O 1
ATOM 1043 N N . ARG A 1 134 ? -17.263 -21.907 12.256 1.00 83.12 134 ARG A N 1
ATOM 1044 C CA . ARG A 1 134 ? -16.713 -20.738 11.544 1.00 83.12 134 ARG A CA 1
ATOM 1045 C C . ARG A 1 134 ? -15.381 -21.000 10.837 1.00 83.12 134 ARG A C 1
ATOM 1047 O O . ARG A 1 134 ? -14.852 -20.095 10.196 1.00 83.12 134 ARG A O 1
ATOM 1054 N N . LYS A 1 135 ? -14.782 -22.182 11.011 1.00 84.44 135 LYS A N 1
ATOM 1055 C CA . LYS A 1 135 ? -13.548 -22.518 10.300 1.00 84.44 135 LYS A CA 1
ATOM 1056 C C . LYS A 1 135 ? -13.873 -22.875 8.851 1.00 84.44 135 LYS A C 1
ATOM 1058 O O . LYS A 1 135 ? -14.888 -23.528 8.620 1.00 84.44 135 LYS A O 1
ATOM 1063 N N . PRO A 1 136 ? -13.011 -22.488 7.897 1.00 79.38 136 PRO A N 1
ATOM 1064 C CA . PRO A 1 136 ? -13.154 -22.956 6.529 1.00 79.38 136 PRO A CA 1
ATOM 1065 C C . PRO A 1 136 ? -13.114 -24.486 6.523 1.00 79.38 136 PRO A C 1
ATOM 1067 O O . PRO A 1 136 ? -12.270 -25.086 7.197 1.00 79.38 136 PRO A O 1
ATOM 1070 N N . ASP A 1 137 ? -14.034 -25.100 5.785 1.00 79.81 137 ASP A N 1
ATOM 1071 C CA . ASP A 1 137 ? -13.979 -26.531 5.517 1.00 79.81 137 ASP A CA 1
ATOM 1072 C C . ASP A 1 137 ? -12.674 -26.836 4.764 1.00 79.81 137 ASP A C 1
ATOM 1074 O O . ASP A 1 137 ? -12.332 -26.170 3.783 1.00 79.81 137 ASP A O 1
ATOM 1078 N N . ASN A 1 138 ? -11.910 -27.807 5.268 1.00 79.12 138 ASN A N 1
ATOM 1079 C CA . ASN A 1 138 ? -10.611 -28.165 4.705 1.00 79.12 138 ASN A CA 1
ATOM 1080 C C . ASN A 1 138 ? -10.763 -28.709 3.276 1.00 79.12 138 ASN A C 1
ATOM 10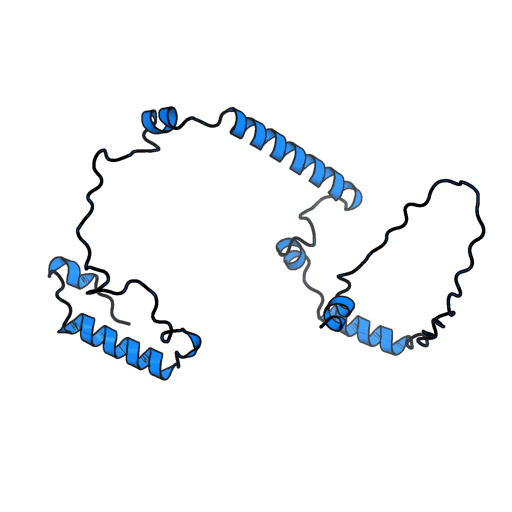82 O O . ASN A 1 138 ? -9.888 -28.503 2.434 1.00 79.12 138 ASN A O 1
ATOM 1086 N N . ASP A 1 139 ? -11.904 -29.342 2.988 1.00 80.06 139 ASP A N 1
ATOM 1087 C CA . ASP A 1 139 ? -12.175 -29.952 1.695 1.00 80.06 139 ASP A CA 1
ATOM 1088 C C . ASP A 1 139 ? -12.805 -29.004 0.668 1.00 80.06 139 ASP A C 1
ATOM 1090 O O . ASP A 1 139 ? -12.670 -29.256 -0.536 1.00 80.06 139 ASP A O 1
ATOM 1094 N N . ALA A 1 140 ? -13.398 -27.888 1.102 1.00 76.50 140 ALA A N 1
ATOM 1095 C CA . ALA A 1 140 ? -14.066 -26.898 0.255 1.00 76.50 140 ALA A CA 1
ATOM 1096 C C . ALA A 1 140 ? -13.101 -25.820 -0.282 1.00 76.50 140 ALA A C 1
ATOM 1098 O O . ALA A 1 140 ? -13.299 -24.617 -0.105 1.00 76.50 140 ALA A O 1
ATOM 1099 N N . THR A 1 141 ? -12.023 -26.233 -0.954 1.00 77.44 141 THR A N 1
ATOM 1100 C CA . THR A 1 141 ? -11.077 -25.294 -1.586 1.00 77.44 141 THR A CA 1
ATOM 1101 C C . THR A 1 141 ? -11.423 -25.023 -3.052 1.00 77.44 141 THR A C 1
ATOM 1103 O O . THR A 1 141 ? -11.869 -25.910 -3.781 1.00 77.44 141 THR A O 1
ATOM 1106 N N . PHE A 1 142 ? -11.123 -23.808 -3.538 1.00 79.19 142 PHE A N 1
ATOM 1107 C CA . PHE A 1 142 ? -11.334 -23.402 -4.942 1.00 79.19 142 PHE A CA 1
ATOM 1108 C C . PHE A 1 142 ? -10.660 -24.334 -5.966 1.00 79.19 142 PHE A C 1
ATOM 1110 O O . PHE A 1 142 ? -11.041 -24.356 -7.132 1.00 79.19 142 PHE A O 1
ATOM 1117 N N . ARG A 1 143 ? -9.669 -25.123 -5.533 1.00 83.81 143 ARG A N 1
ATOM 1118 C CA . ARG A 1 143 ? -8.960 -26.110 -6.356 1.00 83.81 143 ARG A CA 1
ATOM 1119 C C . ARG A 1 143 ? -9.876 -27.215 -6.890 1.00 83.81 143 ARG A C 1
ATOM 1121 O O . ARG A 1 143 ? -9.569 -27.780 -7.932 1.00 83.81 143 ARG A O 1
ATOM 1128 N N . LYS A 1 144 ? -10.980 -27.514 -6.196 1.00 85.12 144 LYS A N 1
ATOM 1129 C CA . LYS A 1 144 ? -11.977 -28.519 -6.604 1.00 85.12 144 LYS A CA 1
ATOM 1130 C C . LYS A 1 144 ? -13.185 -27.901 -7.334 1.00 85.12 144 LYS A C 1
ATOM 1132 O O . LYS A 1 144 ? -14.095 -28.625 -7.727 1.00 85.12 144 LYS A O 1
ATOM 1137 N N . LEU A 1 145 ? -13.215 -26.579 -7.532 1.00 87.31 145 LEU A N 1
ATOM 1138 C CA . LEU A 1 145 ? -14.344 -25.886 -8.154 1.00 87.31 145 LEU A CA 1
ATOM 1139 C C . LEU A 1 145 ? -14.276 -25.986 -9.685 1.00 87.31 145 LEU A C 1
ATOM 1141 O O . LEU A 1 145 ? -13.588 -25.207 -10.345 1.00 87.31 145 LEU A O 1
ATOM 1145 N N . THR A 1 146 ? -15.015 -26.935 -10.258 1.00 92.06 146 THR A N 1
ATOM 1146 C CA . THR A 1 146 ? -15.164 -27.056 -11.716 1.00 92.06 146 THR A CA 1
ATOM 1147 C C . THR A 1 146 ? -16.185 -26.040 -12.256 1.00 92.06 146 THR A C 1
ATOM 1149 O O . THR A 1 146 ? -17.055 -25.581 -11.510 1.00 92.06 146 THR A O 1
ATOM 1152 N N . PRO A 1 147 ? -16.145 -25.675 -13.555 1.00 94.50 147 PRO A N 1
ATOM 1153 C CA . PRO A 1 147 ? -17.144 -24.780 -14.148 1.00 94.50 147 PRO A CA 1
ATOM 1154 C C . PRO A 1 147 ? -18.583 -25.296 -14.018 1.00 94.50 147 PRO A C 1
ATOM 1156 O O . PRO A 1 147 ? -19.487 -24.508 -13.755 1.00 94.50 147 PRO A O 1
ATOM 1159 N N . GLN A 1 148 ? -18.786 -26.611 -14.148 1.00 94.44 148 GLN A N 1
ATOM 1160 C CA . GLN A 1 148 ? -20.088 -27.254 -13.947 1.00 94.44 148 GLN A CA 1
ATOM 1161 C C . GLN A 1 148 ? -20.552 -27.120 -12.496 1.0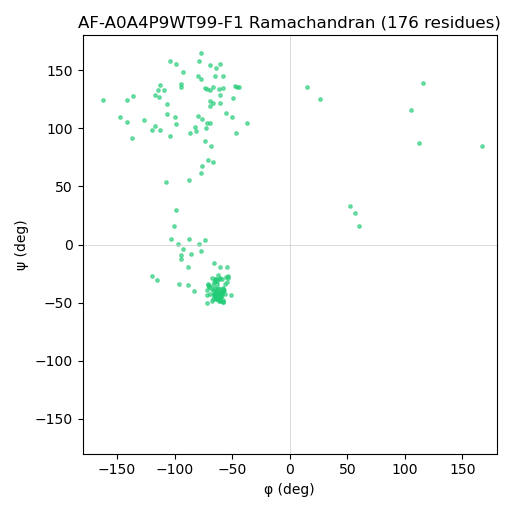0 94.44 148 GLN A C 1
ATOM 1163 O O . GLN A 1 148 ? -21.678 -26.698 -12.252 1.00 94.44 148 GLN A O 1
ATOM 1168 N N . LEU A 1 149 ? -19.660 -27.387 -11.535 1.00 91.56 149 LEU A N 1
ATOM 1169 C CA . LEU A 1 149 ? -19.969 -27.248 -10.114 1.00 91.56 149 LEU A CA 1
ATOM 1170 C C . LEU A 1 149 ? -20.302 -25.795 -9.754 1.00 91.56 149 LEU A C 1
ATOM 1172 O O . LEU A 1 149 ? -21.225 -25.544 -8.992 1.00 91.56 149 LEU A O 1
ATOM 1176 N N . LYS A 1 150 ? -19.620 -24.817 -10.360 1.00 92.56 150 LYS A N 1
ATOM 1177 C CA . LYS A 1 150 ? -19.945 -23.392 -10.202 1.00 92.56 150 LYS A CA 1
ATOM 1178 C C . LYS A 1 150 ? -21.356 -23.054 -10.695 1.00 92.56 150 LYS A C 1
ATOM 1180 O O . LYS A 1 150 ? -22.030 -22.246 -10.061 1.00 92.56 150 LYS A O 1
ATOM 1185 N N . VAL A 1 151 ? -21.779 -23.610 -11.832 1.00 94.94 151 VAL A N 1
ATOM 1186 C CA . VAL A 1 151 ? -23.139 -23.405 -12.356 1.00 94.94 151 VAL A CA 1
ATOM 1187 C C . VAL A 1 151 ? -24.163 -24.052 -11.428 1.00 94.94 151 VAL A C 1
ATOM 1189 O O . VAL A 1 151 ? -25.091 -23.367 -11.017 1.00 94.94 151 VAL A O 1
ATOM 1192 N N . ALA A 1 152 ? -23.932 -25.298 -11.012 1.00 94.62 152 ALA A N 1
ATOM 1193 C CA . ALA A 1 152 ? -24.811 -26.003 -10.082 1.00 94.62 152 ALA A CA 1
ATOM 1194 C C . ALA A 1 152 ? -24.969 -25.249 -8.749 1.00 94.62 152 ALA A C 1
ATOM 1196 O O . ALA A 1 152 ? -26.088 -24.977 -8.328 1.00 94.62 152 ALA A O 1
ATOM 1197 N N . ILE A 1 153 ? -23.860 -24.802 -8.142 1.00 92.31 153 ILE A N 1
ATOM 1198 C CA . ILE A 1 153 ? -23.883 -23.993 -6.912 1.00 92.31 153 ILE A CA 1
ATOM 1199 C C . ILE A 1 153 ? -24.667 -22.691 -7.129 1.00 92.31 153 ILE A C 1
ATOM 1201 O O . ILE A 1 153 ? -25.417 -22.264 -6.257 1.00 92.31 153 ILE A O 1
ATOM 1205 N N . ARG A 1 154 ? -24.511 -22.030 -8.283 1.00 94.50 154 ARG A N 1
ATOM 1206 C CA . ARG A 1 154 ? -25.255 -20.798 -8.593 1.00 94.50 154 ARG A CA 1
ATOM 1207 C C . ARG A 1 154 ? -26.762 -21.054 -8.662 1.00 94.50 154 ARG A C 1
ATOM 1209 O O . ARG A 1 154 ? -27.526 -20.279 -8.091 1.00 94.50 154 ARG A O 1
ATOM 1216 N N . GLU A 1 155 ? -27.179 -22.107 -9.356 1.00 95.81 155 GLU A N 1
ATOM 1217 C CA . GLU A 1 155 ? -28.591 -22.478 -9.495 1.00 95.81 155 GLU A CA 1
ATOM 1218 C C . GLU A 1 155 ? -29.208 -22.847 -8.143 1.00 95.81 155 GLU A C 1
ATOM 1220 O O . GLU A 1 155 ? -30.269 -22.328 -7.788 1.00 95.81 155 GLU A O 1
ATOM 1225 N N . GLU A 1 156 ? -28.502 -23.659 -7.356 1.00 95.62 156 GLU A N 1
ATOM 1226 C CA . GLU A 1 156 ? -28.898 -24.047 -6.002 1.00 95.62 156 GLU A CA 1
ATOM 1227 C C . GLU A 1 156 ? -29.072 -22.816 -5.099 1.00 95.62 156 GLU A C 1
ATOM 1229 O O . GLU A 1 156 ? -30.131 -22.619 -4.498 1.00 95.62 156 GLU A O 1
ATOM 1234 N N . LEU A 1 157 ? -28.082 -21.915 -5.077 1.00 94.38 157 LEU A N 1
ATOM 1235 C CA . LEU A 1 157 ? -28.140 -20.687 -4.279 1.00 94.38 157 LEU A CA 1
ATOM 1236 C C . LEU A 1 157 ? -29.273 -19.751 -4.712 1.00 94.38 157 LEU A C 1
ATOM 1238 O O . LEU A 1 157 ? -29.903 -19.115 -3.863 1.00 94.38 157 LEU A O 1
ATOM 1242 N N . ASN A 1 158 ? -29.542 -19.635 -6.012 1.00 93.44 158 ASN A N 1
ATOM 1243 C CA . ASN A 1 158 ? -30.667 -18.839 -6.494 1.00 93.44 158 ASN A CA 1
ATOM 1244 C C . ASN A 1 158 ? -32.011 -19.449 -6.086 1.00 93.44 158 ASN A C 1
ATOM 1246 O O . ASN A 1 158 ? -32.920 -18.702 -5.721 1.00 93.44 158 ASN A O 1
ATOM 1250 N N . SER A 1 159 ? -32.133 -20.779 -6.125 1.00 94.81 159 SER A N 1
ATOM 1251 C CA . SER A 1 159 ? -33.336 -21.481 -5.676 1.00 94.81 159 SER A CA 1
ATOM 1252 C C . SER A 1 159 ? -33.600 -21.224 -4.191 1.00 94.81 159 SER A C 1
ATOM 1254 O O . SER A 1 159 ? -34.696 -20.784 -3.834 1.00 94.81 159 SER A O 1
ATOM 1256 N N . TYR A 1 160 ? -32.576 -21.382 -3.346 1.00 93.00 160 TYR A N 1
ATOM 1257 C CA . TYR A 1 160 ? -32.675 -21.162 -1.902 1.00 93.00 160 TYR A CA 1
ATOM 1258 C C . TYR A 1 160 ? -33.077 -19.720 -1.561 1.00 93.00 160 TYR A C 1
ATOM 1260 O O . TYR A 1 160 ? -34.025 -19.483 -0.811 1.00 93.00 160 TYR A O 1
ATOM 1268 N N . LYS A 1 161 ? -32.423 -18.729 -2.185 1.00 90.94 161 LYS A N 1
ATOM 1269 C CA . LYS A 1 161 ? -32.754 -17.303 -2.014 1.00 90.94 161 LYS A CA 1
ATOM 1270 C C . LYS A 1 161 ? -34.192 -16.957 -2.406 1.00 90.94 161 LYS A C 1
ATOM 1272 O O . LYS A 1 161 ? -34.733 -15.983 -1.889 1.00 90.94 161 LYS A O 1
ATOM 1277 N N . LYS A 1 162 ? -34.774 -17.687 -3.363 1.00 87.62 162 LYS A N 1
ATOM 1278 C CA . LYS A 1 162 ? -36.097 -17.385 -3.919 1.00 87.62 162 LYS A CA 1
ATOM 1279 C C . LYS A 1 162 ? -37.228 -18.047 -3.135 1.00 87.62 162 LYS A C 1
ATOM 1281 O O . LYS A 1 162 ? -38.302 -17.459 -3.053 1.00 87.62 162 LYS A O 1
ATOM 1286 N N . HIS A 1 163 ? -37.003 -19.247 -2.601 1.00 88.94 163 HIS A N 1
ATOM 1287 C CA . HIS A 1 163 ? -38.085 -20.076 -2.060 1.00 88.94 163 HIS A CA 1
ATOM 1288 C C . HIS A 1 163 ? -37.948 -20.402 -0.567 1.00 88.94 163 HIS A C 1
ATOM 1290 O O . HIS A 1 163 ? -38.968 -20.610 0.083 1.00 88.94 163 HIS A O 1
ATOM 1296 N N . GLU A 1 164 ? -36.732 -20.442 -0.015 1.00 91.94 164 GLU A N 1
ATOM 1297 C CA . GLU A 1 164 ? -36.486 -20.954 1.345 1.00 91.94 164 GLU A CA 1
ATOM 1298 C C . GLU A 1 164 ? -35.966 -19.889 2.313 1.00 91.94 164 GLU A C 1
ATOM 1300 O O . GLU A 1 164 ? -36.254 -19.948 3.508 1.00 91.94 164 GLU A O 1
ATOM 1305 N N . MET A 1 165 ? -35.223 -18.890 1.825 1.00 86.25 165 MET A N 1
ATOM 1306 C CA . MET A 1 165 ? -34.710 -17.828 2.687 1.00 86.25 165 MET A CA 1
ATOM 1307 C C . MET A 1 165 ? -35.840 -16.954 3.254 1.00 86.25 165 MET A C 1
ATOM 1309 O O . MET A 1 165 ? -36.527 -16.277 2.484 1.00 86.25 165 MET A O 1
ATOM 1313 N N . PRO A 1 166 ? -35.970 -16.844 4.589 1.00 85.88 166 PRO A N 1
ATOM 1314 C CA . PRO A 1 166 ? -36.869 -15.875 5.195 1.00 85.88 166 PRO A CA 1
ATOM 1315 C C . PRO A 1 166 ? -36.279 -14.469 5.025 1.00 85.88 166 PRO A C 1
ATOM 1317 O O . PRO A 1 166 ? -35.319 -14.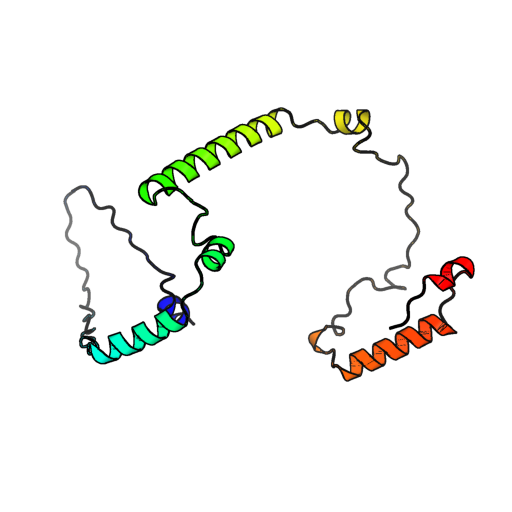090 5.697 1.00 85.88 166 PRO A O 1
ATOM 1320 N N . VAL A 1 167 ? -36.843 -13.686 4.106 1.00 84.81 167 VAL A N 1
ATOM 1321 C CA . VAL A 1 167 ? -36.454 -12.289 3.869 1.00 84.81 167 VAL A CA 1
ATOM 1322 C C . VAL A 1 167 ? -37.620 -11.380 4.235 1.00 84.81 167 VAL A C 1
ATOM 1324 O O . VAL A 1 167 ? -38.756 -11.613 3.833 1.00 84.81 167 VAL A O 1
ATOM 1327 N N . HIS A 1 168 ? -37.344 -10.314 4.986 1.00 88.94 168 HIS A N 1
ATOM 1328 C CA . HIS A 1 168 ? -38.345 -9.298 5.301 1.00 88.94 168 HIS A CA 1
ATOM 1329 C C . HIS A 1 168 ? -38.851 -8.625 4.010 1.00 88.94 168 HIS A C 1
ATOM 1331 O O . HIS A 1 168 ? -38.043 -8.201 3.183 1.00 88.94 168 HIS A O 1
ATOM 1337 N N . GLU A 1 169 ? -40.167 -8.450 3.855 1.00 86.62 169 GLU A N 1
ATOM 1338 C CA . GLU A 1 169 ? -40.815 -8.003 2.604 1.00 86.62 169 GLU A CA 1
ATOM 1339 C C . GLU A 1 169 ? -40.190 -6.733 2.002 1.00 86.62 169 GLU A C 1
ATOM 1341 O O . GLU A 1 169 ? -39.901 -6.656 0.808 1.00 86.62 169 GLU A O 1
ATOM 1346 N N . LYS A 1 170 ? -39.901 -5.737 2.849 1.00 88.44 170 LYS A N 1
ATOM 1347 C CA . LYS A 1 170 ? -39.262 -4.472 2.435 1.00 88.44 170 LYS A CA 1
ATOM 1348 C C . LYS A 1 170 ? -37.868 -4.659 1.815 1.00 88.44 170 LYS A C 1
ATOM 1350 O O . LYS A 1 170 ? -37.482 -3.864 0.959 1.00 88.44 170 LYS A O 1
ATOM 1355 N N . SER A 1 171 ? -37.142 -5.700 2.216 1.00 88.81 171 SER A N 1
ATOM 1356 C CA . SER A 1 171 ? -35.768 -5.989 1.788 1.00 88.81 171 SER A CA 1
ATOM 1357 C C . SER A 1 171 ? -35.692 -6.961 0.611 1.00 88.81 171 SER A C 1
ATOM 1359 O O . SER A 1 171 ? -34.620 -7.098 0.028 1.00 88.81 171 SER A O 1
ATOM 1361 N N . ALA A 1 172 ? -36.804 -7.591 0.211 1.00 86.00 172 ALA A N 1
ATOM 1362 C CA . ALA A 1 172 ? -36.831 -8.570 -0.880 1.00 86.00 172 ALA A CA 1
ATOM 1363 C C . ALA A 1 172 ? -36.287 -8.007 -2.207 1.00 86.00 172 ALA A C 1
ATOM 1365 O O . ALA A 1 172 ? -35.601 -8.703 -2.950 1.00 86.00 172 ALA A O 1
ATOM 1366 N N . ARG A 1 173 ? -36.512 -6.710 -2.461 1.00 87.06 173 ARG A N 1
ATOM 1367 C CA . ARG A 1 173 ? -35.989 -5.985 -3.634 1.00 87.06 173 ARG A CA 1
ATOM 1368 C C . ARG A 1 173 ? -34.456 -5.940 -3.725 1.00 87.06 173 ARG A C 1
ATOM 1370 O O . ARG A 1 173 ? -33.931 -5.668 -4.796 1.00 87.06 173 ARG A O 1
ATOM 1377 N N . ASN A 1 174 ? -33.753 -6.175 -2.616 1.00 88.38 174 ASN A N 1
ATOM 1378 C CA . ASN A 1 174 ? -32.290 -6.153 -2.555 1.00 88.38 174 ASN A CA 1
ATOM 1379 C C . ASN A 1 174 ? -31.673 -7.547 -2.777 1.00 88.38 174 ASN A C 1
ATOM 1381 O O . ASN A 1 174 ? -30.450 -7.678 -2.825 1.00 88.38 174 ASN A O 1
ATOM 1385 N N . THR A 1 175 ? -32.491 -8.597 -2.906 1.00 85.69 175 THR A N 1
ATOM 1386 C CA . THR A 1 175 ? -32.008 -9.958 -3.150 1.00 85.69 175 THR A CA 1
ATOM 1387 C C . THR A 1 175 ? -31.657 -10.130 -4.628 1.00 85.69 175 THR A C 1
ATOM 1389 O O . THR A 1 175 ? -32.533 -10.152 -5.487 1.00 85.69 175 THR A O 1
ATOM 1392 N N . CYS A 1 176 ? -30.362 -10.268 -4.927 1.00 84.50 176 CYS A N 1
ATOM 1393 C CA . CYS A 1 176 ? -29.862 -10.493 -6.284 1.00 84.50 176 CYS A CA 1
ATOM 1394 C C . CYS A 1 176 ? -29.657 -11.991 -6.591 1.00 84.50 176 CYS A C 1
ATOM 1396 O O . CYS A 1 176 ? -29.056 -12.736 -5.796 1.00 84.50 176 CYS A O 1
ATOM 1398 N N . PHE A 1 177 ? -30.110 -12.390 -7.781 1.00 85.88 177 PHE A N 1
ATOM 1399 C CA . PHE A 1 177 ? -29.997 -13.723 -8.379 1.00 85.88 177 PHE A CA 1
ATOM 1400 C C . PHE A 1 177 ? -29.070 -13.636 -9.601 1.00 85.88 177 PHE A C 1
ATOM 1402 O O . PHE A 1 177 ? -29.150 -12.661 -10.345 1.00 85.88 177 PHE A O 1
ATOM 1409 N N . HIS A 1 178 ? -28.164 -14.603 -9.770 1.00 79.62 178 HIS A N 1
ATOM 1410 C CA . HIS A 1 178 ? -27.071 -14.540 -10.761 1.00 79.62 178 HIS A CA 1
ATOM 1411 C C . HIS A 1 178 ? -27.122 -15.647 -11.801 1.00 79.62 178 HIS A C 1
ATOM 1413 O O . HIS A 1 178 ? -27.635 -16.727 -11.455 1.00 79.62 178 HIS A O 1
#

Sequence (178 aa):
SRVDLKMRNILRVDETDRSGSGTGSEGDDSLSELSVSAATAPVPITDRQEALKGILKKRPERQELVELNILKRADVDPSLAATQQALRRAQLTNALEGQLKNRPDVAELEDRKILQFEETVEVLPTFRKSEYNRKPDNDATFRKLTPQLKVAIREELNSYKKHEMPVHEKSARNTCFH

Foldseek 3Di:
DVVVCVVVVVDDDDDDDDDDDDDDDDDDDPDDPPPPPPPPPPDPVVVVVVVVVVCVVVDDDPVVCCVVVVDPPDPDDPVCPVVVVVVVVVVVVVVVVVCVVVPDDPVVCVVVVVDDDDPDDDDDDDDDCVRPPPDPDPPPDPVPDDPVNVVVVLVVVLVCLVPPDDDDPVCNVVDDRD

Radius of gyration: 33.33 Å; Cα contacts (8 Å, |Δi|>4): 31; chains: 1; bounding box: 95×48×63 Å

Mean predicted aligned error: 18.49 Å

pLDDT: mean 79.36, std 20.55, range [32.22, 98.31]

Secondary structure (DSSP, 8-state):
-HHHHHHTT-----------------------------------HHHHHHHHHHHHHTPPPHHHHHHTTSS----S-HHHHHHHHHHHHHHHHHHHHHHHHTPPPHHHHHHTTSS---S----PPPPPTTT---SPPSS--GGG--HHHHHHHHHHHHHHHHHTS---GGGGGG----

Organism: NCBI:txid1555241